Protein AF-A0AAX2IG32-F1 (afdb_monomer_lite)

Structure (mmCIF, N/CA/C/O backbone):
data_AF-A0AAX2IG32-F1
#
_entry.id   AF-A0AAX2IG32-F1
#
loop_
_atom_site.group_PDB
_atom_site.id
_atom_site.type_symbol
_atom_site.label_atom_id
_atom_site.label_alt_id
_atom_site.label_comp_id
_atom_site.label_asym_id
_atom_site.label_entity_id
_atom_site.label_seq_id
_atom_site.pdbx_PDB_ins_code
_atom_site.Cartn_x
_atom_site.Cartn_y
_atom_site.Cartn_z
_atom_site.occupancy
_atom_site.B_iso_or_equiv
_atom_site.auth_seq_id
_atom_site.auth_comp_id
_atom_site.auth_asym_id
_atom_site.auth_atom_id
_atom_site.pdbx_PDB_model_num
ATOM 1 N N . MET A 1 1 ? -11.010 -23.953 13.259 1.00 86.88 1 MET A N 1
ATOM 2 C CA . MET A 1 1 ? -10.730 -22.829 12.342 1.00 86.88 1 MET A CA 1
ATOM 3 C C . MET A 1 1 ? -10.928 -21.452 12.976 1.00 86.88 1 MET A C 1
ATOM 5 O O . MET A 1 1 ? -9.915 -20.856 13.295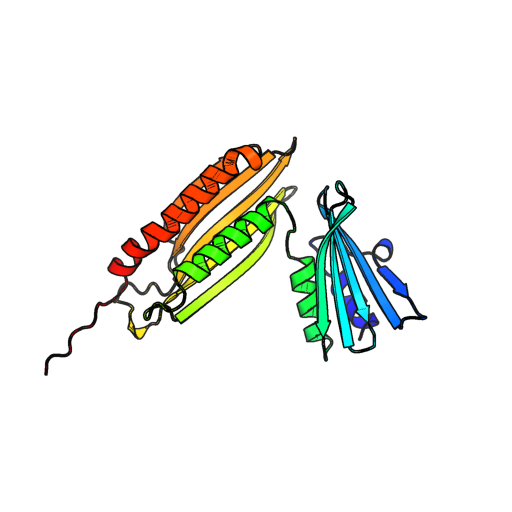 1.00 86.88 1 MET A O 1
ATOM 9 N N . LEU A 1 2 ? -12.146 -20.923 13.202 1.00 91.00 2 LEU A N 1
ATOM 10 C CA . LEU A 1 2 ? -12.293 -19.540 13.722 1.00 91.00 2 LEU A CA 1
ATOM 11 C C . LEU A 1 2 ? -11.661 -19.327 15.112 1.00 91.00 2 LEU A C 1
ATOM 13 O O . LEU A 1 2 ? -11.015 -18.314 15.340 1.00 91.00 2 LEU A O 1
ATOM 17 N N . GLN A 1 3 ? -11.772 -20.304 16.016 1.00 90.44 3 GLN A N 1
ATOM 18 C CA . GLN A 1 3 ? -11.113 -20.248 17.332 1.00 90.44 3 GLN A CA 1
ATOM 19 C C . GLN A 1 3 ? -9.578 -20.245 17.226 1.00 90.44 3 GLN A C 1
ATOM 21 O O . GLN A 1 3 ? -8.905 -19.442 17.867 1.00 90.44 3 GLN A O 1
ATOM 26 N N . GLU A 1 4 ? -9.014 -21.099 16.366 1.00 91.88 4 GLU A N 1
ATOM 27 C CA . GLU A 1 4 ? -7.570 -21.107 16.080 1.00 91.88 4 GLU A CA 1
ATOM 28 C C . GLU A 1 4 ? -7.132 -19.782 15.445 1.00 91.88 4 GLU A C 1
ATOM 30 O O . GLU A 1 4 ? -6.057 -19.273 15.751 1.00 91.88 4 GLU A O 1
ATOM 35 N N . PHE A 1 5 ? -7.974 -19.204 14.581 1.00 93.62 5 PHE A N 1
ATOM 36 C CA . PHE A 1 5 ? -7.716 -17.922 13.929 1.00 93.62 5 PHE A CA 1
ATOM 37 C C . PHE A 1 5 ? -7.614 -16.807 14.964 1.00 93.62 5 PHE A C 1
ATOM 39 O O . PHE A 1 5 ? -6.634 -16.068 14.952 1.00 93.62 5 PHE A O 1
ATOM 46 N N . ILE A 1 6 ? -8.546 -16.757 15.918 1.00 94.00 6 ILE A N 1
ATOM 47 C CA . ILE A 1 6 ? -8.484 -15.813 17.033 1.00 94.00 6 ILE A CA 1
ATOM 48 C C . ILE A 1 6 ? -7.201 -15.979 17.845 1.00 94.00 6 ILE A C 1
ATOM 50 O O . ILE A 1 6 ? -6.519 -14.993 18.124 1.00 94.00 6 ILE A O 1
ATOM 54 N N . GLN A 1 7 ? -6.826 -17.211 18.188 1.00 92.88 7 GLN A N 1
ATOM 55 C CA . GLN A 1 7 ? -5.598 -17.432 18.946 1.00 92.88 7 GLN A CA 1
ATOM 56 C C . GLN A 1 7 ? -4.348 -16.983 18.173 1.00 92.88 7 GLN A C 1
ATOM 58 O O . GLN A 1 7 ? -3.416 -16.447 18.770 1.00 92.88 7 GLN A O 1
ATOM 63 N N . ASN A 1 8 ? -4.344 -17.159 16.851 1.00 92.00 8 ASN A N 1
ATOM 64 C CA . ASN A 1 8 ? -3.254 -16.738 15.983 1.00 92.00 8 ASN A CA 1
ATOM 65 C C . ASN A 1 8 ? -3.153 -15.211 15.860 1.00 92.00 8 ASN A C 1
ATOM 67 O O . ASN A 1 8 ? -2.069 -14.665 16.035 1.00 92.00 8 ASN A O 1
ATOM 71 N N . ILE A 1 9 ? -4.251 -14.493 15.615 1.00 91.31 9 ILE A N 1
ATOM 72 C CA . ILE A 1 9 ? -4.192 -13.029 15.437 1.00 91.31 9 ILE A CA 1
ATOM 73 C C . ILE A 1 9 ? -3.837 -12.284 16.729 1.00 91.31 9 ILE A C 1
ATOM 75 O O . ILE A 1 9 ? -3.260 -11.203 16.667 1.00 91.31 9 ILE A O 1
ATOM 79 N N . LYS A 1 10 ? -4.097 -12.874 17.905 1.00 91.50 10 LYS A N 1
ATOM 80 C CA . LYS A 1 10 ? -3.642 -12.337 19.201 1.00 91.50 10 LYS A CA 1
ATOM 81 C C . LYS A 1 10 ? -2.114 -12.286 19.334 1.00 91.50 10 LYS A C 1
ATOM 83 O O . LYS A 1 10 ? -1.604 -11.612 20.221 1.00 91.50 10 LYS A O 1
ATOM 88 N N . THR A 1 11 ? -1.377 -12.981 18.466 1.00 88.62 11 THR A N 1
ATOM 89 C CA . THR A 1 11 ? 0.094 -12.912 18.415 1.00 88.62 11 THR A CA 1
ATOM 90 C C . THR A 1 11 ? 0.613 -11.699 17.638 1.00 88.62 11 THR A C 1
ATOM 92 O O . THR A 1 11 ? 1.808 -11.408 17.687 1.00 88.62 11 THR A O 1
ATOM 95 N N . TYR A 1 12 ? -0.258 -10.988 16.914 1.00 82.00 12 TYR A N 1
ATOM 96 C CA . TYR A 1 12 ? 0.141 -9.877 16.057 1.00 82.00 12 TYR A CA 1
ATOM 97 C C . TYR A 1 12 ? 0.457 -8.634 16.892 1.00 82.00 12 TYR A C 1
ATOM 99 O O . TYR A 1 12 ? -0.195 -8.355 17.897 1.00 82.00 12 TYR A O 1
ATOM 107 N N . GLN A 1 13 ? 1.465 -7.874 16.459 1.00 76.44 13 GLN A N 1
ATOM 108 C CA . GLN A 1 13 ? 2.070 -6.828 17.291 1.00 76.44 13 GLN A CA 1
ATOM 109 C C . GLN A 1 13 ? 1.835 -5.388 16.805 1.00 76.44 13 GLN A C 1
ATOM 111 O O . GLN A 1 13 ? 2.173 -4.466 17.543 1.00 76.44 13 GLN A O 1
ATOM 116 N N . LYS A 1 14 ? 1.245 -5.156 15.615 1.00 73.12 14 LYS A N 1
ATOM 117 C CA . LYS A 1 14 ? 0.960 -3.783 15.119 1.00 73.12 14 LYS A CA 1
ATOM 118 C C . LYS A 1 14 ? 0.044 -3.039 16.091 1.00 73.12 14 LYS A C 1
ATOM 120 O O . LYS A 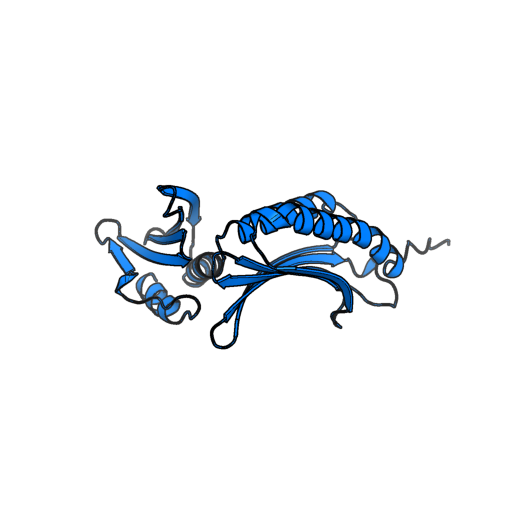1 14 ? 0.354 -1.959 16.575 1.00 73.12 14 LYS A O 1
ATOM 125 N N . ILE A 1 15 ? -1.103 -3.657 16.340 1.00 79.94 15 ILE A N 1
ATOM 126 C CA . ILE A 1 15 ? -2.193 -3.241 17.212 1.00 79.94 15 ILE A CA 1
ATOM 127 C C . ILE A 1 15 ? -2.551 -4.480 18.032 1.00 79.94 15 ILE A C 1
ATOM 129 O O . ILE A 1 15 ? -3.056 -5.447 17.451 1.00 79.94 15 ILE A O 1
ATOM 133 N N . PRO A 1 16 ? -2.250 -4.507 19.339 1.00 84.19 16 PRO A N 1
ATOM 134 C CA . PRO A 1 16 ? -2.551 -5.659 20.174 1.00 84.19 16 PRO A CA 1
ATOM 135 C C . PRO A 1 16 ? -4.038 -6.013 20.093 1.00 84.19 16 PRO A C 1
ATOM 137 O O . PRO A 1 16 ? -4.891 -5.243 20.531 1.00 84.19 16 PRO A O 1
ATOM 140 N N . ILE A 1 17 ? -4.347 -7.178 19.523 1.00 90.19 17 ILE A N 1
ATOM 141 C CA . ILE A 1 17 ? -5.716 -7.685 19.476 1.00 90.19 17 ILE A CA 1
ATOM 142 C C . ILE A 1 17 ? -5.994 -8.398 20.797 1.00 90.19 17 ILE A C 1
ATOM 144 O O . ILE A 1 17 ? -5.397 -9.424 21.113 1.00 90.19 17 ILE A O 1
ATOM 148 N N . THR A 1 18 ? -6.904 -7.827 21.574 1.00 91.06 18 THR A N 1
ATOM 149 C CA . THR A 1 18 ? -7.399 -8.361 22.852 1.00 91.06 18 THR A CA 1
ATOM 150 C C . THR A 1 18 ? -8.855 -8.804 22.717 1.00 91.06 18 THR A C 1
ATOM 152 O O . THR A 1 18 ? -9.489 -8.562 21.692 1.00 91.06 18 THR A O 1
ATOM 155 N N . ASP A 1 19 ? -9.408 -9.432 23.757 1.00 92.38 19 ASP A N 1
ATOM 156 C CA . ASP A 1 19 ? -10.812 -9.865 23.764 1.00 92.38 19 ASP A CA 1
ATOM 157 C C . ASP A 1 19 ? -11.812 -8.712 23.578 1.00 92.38 19 ASP A C 1
ATOM 159 O O . ASP A 1 19 ? -12.890 -8.929 23.042 1.00 92.38 19 ASP A O 1
ATOM 163 N N . GLU A 1 20 ? -11.443 -7.476 23.926 1.00 93.31 20 GLU A N 1
ATOM 164 C CA . GLU A 1 20 ? -12.283 -6.283 23.719 1.00 93.31 20 GLU A CA 1
ATOM 165 C C . GLU A 1 20 ? -12.504 -5.947 22.238 1.00 93.31 20 GLU A C 1
ATOM 167 O O . GLU A 1 20 ? -13.484 -5.297 21.883 1.00 93.31 20 GLU A O 1
ATOM 172 N N . HIS A 1 21 ? -11.603 -6.404 21.369 1.00 94.88 21 HIS A N 1
ATOM 173 C CA . HIS A 1 21 ? -11.691 -6.199 19.927 1.00 94.88 21 HIS A CA 1
ATOM 174 C C . HIS A 1 21 ? -12.525 -7.282 19.239 1.00 94.88 21 HIS A C 1
ATOM 176 O O . HIS A 1 21 ? -12.765 -7.186 18.039 1.00 94.88 21 HIS A O 1
ATOM 182 N N . ILE A 1 22 ? -12.902 -8.347 19.953 1.00 95.88 22 ILE A N 1
ATOM 183 C CA . ILE A 1 22 ? -13.450 -9.563 19.359 1.00 95.88 22 ILE A CA 1
ATOM 184 C C . ILE A 1 22 ? -14.904 -9.728 19.784 1.00 95.88 22 ILE A C 1
ATOM 186 O O . ILE A 1 22 ? -15.212 -9.860 20.967 1.00 95.88 22 ILE A O 1
ATOM 190 N N . GLN A 1 23 ? -15.798 -9.809 18.805 1.00 96.06 23 GLN A N 1
ATOM 191 C CA . GLN A 1 23 ? -17.206 -10.094 19.027 1.00 96.06 23 GLN A CA 1
ATOM 192 C C . GLN A 1 23 ? -17.602 -11.392 18.328 1.00 96.06 23 GLN A C 1
ATOM 194 O O . GLN A 1 23 ? -17.410 -11.565 17.126 1.00 96.06 23 GLN A O 1
ATOM 199 N N . TYR A 1 24 ? -18.187 -12.312 19.092 1.00 94.00 24 TYR A N 1
ATOM 200 C CA . TYR A 1 24 ? -18.762 -13.541 18.557 1.00 94.00 24 TYR A CA 1
ATOM 201 C C . TYR A 1 24 ? -20.254 -13.342 18.302 1.00 94.00 24 TYR A C 1
ATOM 203 O O . TYR A 1 24 ? -20.991 -12.942 19.203 1.00 94.00 24 TYR A O 1
ATOM 211 N N . ASP A 1 25 ? -20.699 -13.669 17.093 1.00 91.88 25 ASP A N 1
ATOM 212 C CA . ASP A 1 25 ? -22.116 -13.750 16.740 1.00 91.88 25 ASP A CA 1
ATOM 213 C C . ASP A 1 25 ? -22.440 -15.229 16.492 1.00 91.88 25 ASP A C 1
ATOM 215 O O . ASP A 1 25 ? -22.128 -15.797 15.441 1.00 91.88 25 ASP A O 1
ATOM 219 N N . ALA A 1 26 ? -22.985 -15.881 17.522 1.00 86.75 26 ALA A N 1
ATOM 220 C CA . ALA A 1 26 ? -23.306 -17.305 17.481 1.00 86.75 26 ALA A CA 1
ATOM 221 C C . ALA A 1 26 ? -24.448 -17.607 16.501 1.00 86.75 26 ALA A C 1
ATOM 223 O O . ALA A 1 26 ? -24.411 -18.643 15.837 1.00 86.75 26 ALA A O 1
ATOM 224 N N . ASP A 1 27 ? -25.409 -16.690 16.370 1.00 87.06 27 ASP A N 1
ATOM 225 C CA . ASP A 1 27 ? -26.574 -16.850 15.498 1.00 87.06 27 ASP A CA 1
ATOM 226 C C . ASP A 1 27 ? -26.164 -16.816 14.022 1.00 87.06 27 ASP A C 1
ATOM 228 O O . ASP A 1 27 ? -26.692 -17.572 13.205 1.00 87.06 27 ASP A O 1
ATOM 232 N N . LYS A 1 28 ? -25.175 -15.982 13.678 1.00 85.88 28 LYS A N 1
ATOM 233 C CA . LYS A 1 28 ? -24.595 -15.921 12.325 1.00 85.88 28 LYS A CA 1
ATOM 234 C C . LYS A 1 28 ? -23.406 -16.854 12.116 1.00 85.88 28 LYS A C 1
ATOM 236 O O . LYS A 1 28 ? -22.930 -16.992 10.990 1.00 85.88 28 LYS A O 1
ATOM 241 N N . GLY A 1 29 ? -22.909 -17.488 13.177 1.00 92.25 29 GLY A N 1
ATOM 242 C CA . GLY A 1 29 ? -21.714 -18.322 13.123 1.00 92.25 29 GLY A CA 1
ATOM 243 C C . GLY A 1 29 ? -20.485 -17.546 12.647 1.00 92.25 29 GLY A C 1
ATOM 244 O O . GLY A 1 29 ? -19.757 -18.034 11.781 1.00 92.25 29 GLY A O 1
ATOM 245 N N . SER A 1 30 ? -20.269 -16.342 13.177 1.00 95.88 30 SER A N 1
ATOM 246 C CA . SER A 1 30 ? -19.175 -15.460 12.767 1.00 95.88 30 SER A CA 1
ATOM 247 C C . SER A 1 30 ? -18.375 -14.912 13.938 1.00 95.88 30 SER A C 1
ATOM 249 O O . SER A 1 30 ? -18.857 -14.820 15.070 1.00 95.88 30 SER A O 1
ATOM 251 N N . VAL A 1 31 ? -17.144 -14.510 13.640 1.00 96.81 31 VAL A N 1
ATOM 252 C CA . VAL A 1 31 ? -16.312 -13.722 14.541 1.00 96.81 31 VAL A CA 1
ATOM 253 C C . VAL A 1 31 ? -15.946 -12.406 13.875 1.00 96.81 31 VAL A C 1
ATOM 255 O O . VAL A 1 31 ? -15.445 -12.387 12.753 1.00 96.81 31 VAL A O 1
ATOM 258 N N . GLU A 1 32 ? -16.228 -11.314 14.568 1.00 97.12 32 GLU A N 1
ATOM 259 C CA . GLU A 1 32 ? -15.854 -9.963 14.182 1.00 97.12 32 GLU A CA 1
ATOM 260 C C . GLU A 1 32 ? -14.637 -9.533 15.002 1.00 97.12 32 GLU A C 1
ATOM 262 O O . GLU A 1 32 ? -14.589 -9.727 16.215 1.00 97.12 32 GLU A O 1
ATOM 267 N N . VAL A 1 33 ? -13.651 -8.950 14.330 1.00 96.75 33 VAL A N 1
ATOM 268 C CA . VAL A 1 33 ? -12.470 -8.341 14.931 1.00 96.75 33 VAL A CA 1
ATOM 269 C C . VAL A 1 33 ? -12.461 -6.875 14.528 1.00 96.75 33 VAL A C 1
ATOM 271 O O . VAL A 1 33 ? -12.251 -6.550 13.358 1.00 96.75 33 VAL A O 1
ATOM 274 N N . THR A 1 34 ? -12.686 -5.998 15.497 1.00 95.62 34 THR A N 1
ATOM 275 C CA . THR A 1 34 ? -12.794 -4.557 15.293 1.00 95.62 34 THR A CA 1
ATOM 276 C C . THR A 1 34 ? -11.696 -3.835 16.057 1.00 95.62 34 THR A C 1
ATOM 278 O O . THR A 1 34 ? -11.567 -3.999 17.264 1.00 95.62 34 THR A O 1
ATOM 281 N N . PHE A 1 35 ? -10.896 -3.025 15.363 1.00 91.38 35 PHE A N 1
ATOM 282 C CA . PHE A 1 35 ? -9.778 -2.292 15.954 1.00 91.38 35 PHE A CA 1
ATOM 283 C C . PHE A 1 35 ? -9.542 -0.955 15.254 1.00 91.38 35 PHE A C 1
ATOM 285 O O . PHE A 1 35 ? -9.703 -0.815 14.043 1.00 91.38 35 PHE A O 1
ATOM 292 N N . GLN A 1 36 ? -9.140 0.052 16.024 1.00 86.00 36 GLN A N 1
ATOM 293 C CA . GLN A 1 36 ? -8.804 1.368 15.493 1.00 86.00 36 GLN A CA 1
ATOM 294 C C . GLN A 1 36 ? -7.350 1.378 15.006 1.00 86.00 36 GLN A C 1
ATOM 296 O O . GLN A 1 36 ? -6.441 1.064 15.771 1.00 86.00 36 GLN A O 1
ATOM 301 N N . THR A 1 37 ? -7.112 1.738 13.740 1.00 74.12 37 THR A N 1
ATOM 302 C CA . THR A 1 37 ? -5.750 1.738 13.170 1.00 74.12 37 THR A CA 1
ATOM 303 C C . THR A 1 37 ? -5.021 3.055 13.310 1.00 74.12 37 THR A C 1
ATOM 305 O O . THR A 1 37 ? -3.798 3.082 13.386 1.00 74.12 37 THR A O 1
ATOM 308 N N . ASN A 1 38 ? -5.760 4.155 13.317 1.00 71.25 38 ASN A N 1
ATOM 309 C CA . ASN A 1 38 ? -5.237 5.500 13.503 1.00 71.25 38 ASN A CA 1
ATOM 310 C C . ASN A 1 38 ? -6.353 6.391 14.064 1.00 71.25 38 ASN A C 1
ATOM 312 O O . ASN A 1 38 ? -7.469 5.934 14.307 1.00 71.25 38 ASN A O 1
ATOM 316 N N . LYS A 1 39 ? -6.085 7.683 14.277 1.00 71.50 39 LYS A N 1
ATOM 317 C CA . LYS A 1 39 ? -7.074 8.608 14.864 1.00 71.50 39 LYS A CA 1
ATOM 318 C C . LYS A 1 39 ? -8.364 8.743 14.043 1.00 71.50 39 LYS A C 1
ATOM 320 O O . LYS A 1 39 ? -9.358 9.201 14.594 1.00 71.50 39 LYS A O 1
ATOM 325 N N . THR A 1 40 ? -8.352 8.368 12.766 1.00 74.75 40 THR A N 1
ATOM 326 C CA . THR A 1 40 ? -9.450 8.627 11.834 1.00 74.75 40 THR A CA 1
ATOM 327 C C . THR A 1 40 ? -10.121 7.372 11.287 1.00 74.75 40 THR A C 1
ATOM 329 O O . THR A 1 40 ? -11.216 7.510 10.755 1.00 74.75 40 THR A O 1
ATOM 332 N N . HIS A 1 41 ? -9.545 6.172 11.442 1.00 86.38 41 HIS A N 1
ATOM 333 C CA . HIS A 1 41 ? -10.089 4.942 10.857 1.00 86.38 41 HIS A CA 1
ATOM 334 C C . HIS A 1 41 ? -10.229 3.791 11.851 1.00 86.38 41 HIS A C 1
ATOM 336 O O . HIS A 1 41 ? -9.323 3.493 12.634 1.00 86.38 41 HIS A O 1
ATOM 342 N N . LEU A 1 42 ? -11.366 3.109 11.745 1.00 91.56 42 LEU A N 1
ATOM 343 C CA . LEU A 1 42 ? -11.686 1.857 12.413 1.00 91.56 42 LEU A CA 1
ATOM 344 C C . LEU A 1 42 ? -11.767 0.746 11.370 1.00 91.56 42 LEU A C 1
ATOM 346 O O . LEU A 1 42 ? -12.418 0.891 10.338 1.00 91.56 42 LEU A O 1
ATOM 350 N N . LYS A 1 43 ? -11.100 -0.366 11.646 1.00 93.06 43 LYS A N 1
ATOM 351 C CA . LYS A 1 43 ? -11.120 -1.568 10.828 1.00 93.06 43 LYS A CA 1
ATOM 352 C C . LYS A 1 43 ? -12.014 -2.609 11.455 1.00 93.06 43 LYS A C 1
ATOM 354 O O . LYS A 1 43 ? -11.917 -2.842 12.655 1.00 93.06 43 LYS A O 1
ATOM 359 N N . ARG A 1 44 ? -12.821 -3.260 10.627 1.00 96.00 44 ARG A N 1
ATOM 360 C CA . ARG A 1 44 ? -13.627 -4.414 11.005 1.00 96.00 44 ARG A CA 1
ATOM 361 C C . ARG A 1 44 ? -13.319 -5.568 10.070 1.00 96.00 44 ARG A C 1
ATOM 363 O O . ARG A 1 44 ? -13.360 -5.407 8.855 1.00 96.00 44 ARG A O 1
ATOM 370 N N . PHE A 1 45 ? -13.043 -6.729 10.639 1.00 97.00 45 PHE A N 1
ATOM 371 C CA . PHE A 1 45 ? -12.882 -7.975 9.907 1.00 97.00 45 PHE A CA 1
ATOM 372 C C . PHE A 1 45 ? -13.861 -9.005 10.451 1.00 97.00 45 PHE A C 1
ATOM 374 O O . PHE A 1 45 ? -13.746 -9.403 11.605 1.00 97.00 45 PHE A O 1
ATOM 381 N N . THR A 1 46 ? -14.793 -9.464 9.628 1.00 97.56 46 THR A N 1
ATOM 382 C CA . THR A 1 46 ? -15.769 -10.488 10.006 1.00 97.56 46 THR A CA 1
ATOM 383 C C . THR A 1 46 ? -15.479 -11.765 9.242 1.00 97.56 46 THR A C 1
ATOM 385 O O . THR A 1 46 ? -15.527 -11.765 8.017 1.00 97.56 46 THR A O 1
ATOM 388 N N . ALA A 1 47 ? -15.193 -12.856 9.946 1.00 97.44 47 ALA A N 1
ATOM 389 C CA . ALA A 1 47 ? -15.038 -14.183 9.361 1.00 97.44 47 ALA A CA 1
ATOM 390 C C . ALA A 1 47 ? -16.243 -15.058 9.708 1.00 97.44 47 ALA A C 1
ATOM 392 O O . ALA A 1 47 ? -16.626 -15.162 10.874 1.00 97.44 47 ALA A O 1
ATOM 393 N N . TYR A 1 48 ? -16.809 -15.716 8.703 1.00 96.25 48 TYR A N 1
ATOM 394 C CA . TYR A 1 48 ? -17.973 -16.583 8.830 1.00 96.25 48 TYR A CA 1
ATOM 395 C C . TYR A 1 48 ? -17.557 -18.055 8.767 1.00 96.25 48 TYR A C 1
ATOM 397 O O . TYR A 1 48 ? -16.667 -18.442 8.007 1.00 96.25 48 TYR A O 1
ATOM 405 N N . ASN A 1 49 ? -18.253 -18.910 9.517 1.00 92.75 49 ASN A N 1
ATOM 406 C CA . ASN A 1 49 ? -18.068 -20.364 9.455 1.00 92.75 49 ASN A CA 1
ATOM 407 C C . ASN A 1 49 ? -18.370 -20.951 8.065 1.00 92.75 49 ASN A C 1
ATOM 409 O O . ASN A 1 49 ? -17.936 -22.063 7.773 1.00 92.75 49 ASN A O 1
ATOM 413 N N . SER A 1 50 ? -19.092 -20.218 7.212 1.00 91.75 50 SER A N 1
ATOM 414 C CA . SER A 1 50 ? -19.371 -20.594 5.823 1.00 91.75 50 SER A CA 1
ATOM 415 C C . SER A 1 50 ? -18.138 -20.601 4.917 1.00 91.75 50 SER A C 1
ATOM 417 O O . SER A 1 50 ? -18.231 -21.130 3.815 1.00 91.75 50 SER A O 1
ATOM 419 N N . GLY A 1 51 ? -17.003 -20.048 5.362 1.00 94.00 51 GLY A N 1
ATOM 420 C CA . GLY A 1 51 ? -15.791 -19.940 4.546 1.00 94.00 51 GLY A CA 1
ATOM 421 C C . GLY A 1 51 ? -15.642 -18.600 3.832 1.00 94.00 51 GLY A C 1
ATOM 422 O O . GLY A 1 51 ? -14.844 -18.492 2.916 1.00 94.00 51 GLY A O 1
ATOM 423 N N . SER A 1 52 ? -16.362 -17.563 4.254 1.00 95.88 52 SER A N 1
ATOM 424 C CA . SER A 1 52 ? -16.215 -16.213 3.710 1.00 95.88 52 SER A CA 1
ATOM 425 C C . SER A 1 52 ? -15.778 -15.237 4.792 1.00 95.88 52 SER A C 1
ATOM 427 O O . SER A 1 52 ? -16.022 -15.445 5.984 1.00 95.88 52 SER A O 1
ATOM 429 N N . CYS A 1 53 ? -15.108 -14.161 4.397 1.00 96.62 53 CYS A N 1
ATOM 430 C CA . CYS A 1 53 ? -14.826 -13.036 5.272 1.00 96.62 53 CYS A CA 1
ATOM 431 C C . CYS A 1 53 ? -15.148 -11.712 4.588 1.00 96.62 53 CYS A C 1
ATOM 433 O O . CYS A 1 53 ? -14.916 -11.545 3.390 1.00 96.62 53 CYS A O 1
ATOM 435 N N . THR A 1 54 ? -15.625 -10.761 5.380 1.00 96.88 54 THR A N 1
ATOM 436 C CA . THR A 1 54 ? -15.838 -9.373 4.980 1.00 96.88 54 THR A CA 1
ATOM 437 C C . THR A 1 54 ? -14.865 -8.498 5.749 1.00 96.88 54 THR A C 1
ATOM 439 O O . THR A 1 54 ? -14.713 -8.664 6.960 1.00 96.88 54 THR A O 1
ATOM 442 N N . TYR A 1 55 ? -14.219 -7.558 5.071 1.00 94.19 55 TYR A N 1
ATOM 443 C CA . TYR A 1 55 ? -13.393 -6.550 5.721 1.00 94.19 55 TYR A CA 1
ATOM 444 C C . TYR A 1 55 ? -13.814 -5.1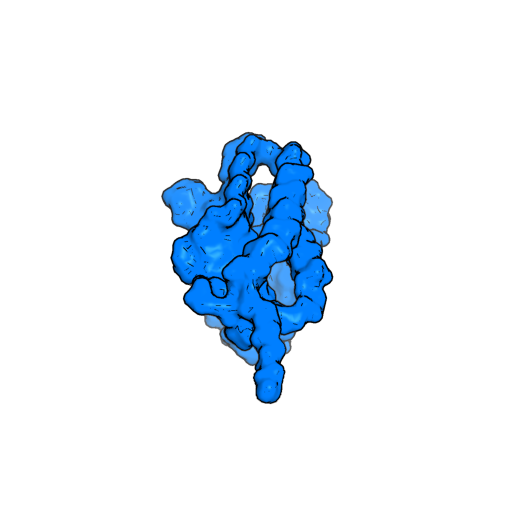51 5.313 1.00 94.19 55 TYR A C 1
ATOM 446 O O . TYR A 1 55 ? -14.123 -4.878 4.153 1.00 94.19 55 TYR A O 1
ATOM 454 N N . GLU A 1 56 ? -13.839 -4.275 6.307 1.00 94.50 56 GLU A N 1
ATOM 455 C CA . GLU A 1 56 ? -14.378 -2.934 6.195 1.00 94.50 56 GLU A CA 1
ATOM 456 C C . GLU A 1 56 ? -13.447 -1.930 6.870 1.00 94.50 56 GLU A C 1
ATOM 458 O O . GLU A 1 56 ? -12.870 -2.197 7.930 1.00 94.50 56 GLU A O 1
ATOM 463 N N . VAL A 1 57 ? -13.332 -0.751 6.267 1.00 90.94 57 VAL A N 1
ATOM 464 C CA . VAL A 1 57 ? -12.619 0.390 6.842 1.00 90.94 57 VAL A CA 1
ATOM 465 C C . VAL A 1 57 ? -13.590 1.556 6.950 1.00 90.94 57 VAL A C 1
ATOM 467 O O . VAL A 1 57 ? -14.132 2.022 5.947 1.00 90.94 57 VAL A O 1
ATOM 470 N N . PHE A 1 58 ? -13.811 2.021 8.175 1.00 91.31 58 PHE A N 1
ATOM 471 C CA . PHE A 1 58 ? -14.714 3.114 8.503 1.00 91.31 58 PHE A CA 1
ATOM 472 C C . PHE A 1 58 ? -13.923 4.356 8.873 1.00 91.31 58 PHE A C 1
ATOM 474 O O . PHE A 1 58 ? -13.100 4.323 9.789 1.00 91.31 58 PHE A O 1
ATOM 481 N N . ASN A 1 59 ? -14.230 5.470 8.226 1.00 86.38 59 ASN A N 1
ATOM 482 C CA . ASN A 1 59 ? -13.731 6.770 8.619 1.00 86.38 59 ASN A CA 1
ATOM 483 C C . ASN A 1 59 ? -14.582 7.325 9.772 1.00 86.38 59 ASN A C 1
ATOM 485 O O . ASN A 1 59 ? -15.761 7.638 9.602 1.00 86.38 59 ASN A O 1
ATOM 489 N N . ILE A 1 60 ? -13.979 7.450 10.953 1.00 86.62 60 ILE A N 1
ATOM 490 C CA . ILE A 1 60 ? -14.638 7.844 12.206 1.00 86.62 60 ILE A CA 1
ATOM 491 C C . ILE A 1 60 ? -15.154 9.288 12.125 1.00 86.62 60 ILE A C 1
ATOM 493 O O . ILE A 1 60 ? -16.243 9.584 12.613 1.00 86.62 60 ILE A O 1
ATOM 497 N N . GLU A 1 61 ? -14.394 10.189 11.494 1.00 83.88 61 GLU A N 1
ATOM 498 C CA . GLU A 1 61 ? -14.753 11.611 11.404 1.00 83.88 61 GLU A CA 1
ATOM 499 C C . GLU A 1 61 ? -15.935 11.844 10.453 1.00 83.88 61 GLU A C 1
ATOM 501 O O . GLU A 1 61 ? -16.824 12.642 10.747 1.00 83.88 61 GLU A O 1
ATOM 506 N N . THR A 1 62 ? -15.957 11.153 9.310 1.00 86.94 62 THR A N 1
ATOM 507 C CA . THR A 1 62 ? -16.992 11.336 8.276 1.00 86.94 62 THR A CA 1
ATOM 508 C C . THR A 1 62 ? -18.155 10.354 8.384 1.00 86.94 62 THR A C 1
ATOM 510 O O . THR A 1 62 ? -19.168 10.555 7.714 1.00 86.94 62 THR A O 1
ATOM 513 N N . GLN A 1 63 ? -18.021 9.314 9.214 1.00 88.31 63 GLN A N 1
ATOM 514 C CA . GLN A 1 63 ? -18.969 8.204 9.357 1.00 88.31 63 GLN A CA 1
ATOM 515 C C . GLN A 1 63 ? -19.263 7.477 8.035 1.00 88.31 63 GLN A C 1
ATOM 517 O O . GLN A 1 63 ? -20.382 7.021 7.798 1.00 88.31 63 GLN A O 1
ATOM 522 N N . LYS A 1 64 ? -18.265 7.383 7.149 1.00 88.75 64 LYS A N 1
ATOM 523 C CA . LYS A 1 64 ? -18.373 6.685 5.863 1.00 88.75 64 LYS A CA 1
ATOM 524 C C . LYS A 1 64 ? -17.507 5.436 5.837 1.00 88.75 64 LYS A C 1
ATOM 526 O O . LYS A 1 64 ? -16.456 5.386 6.471 1.00 88.75 64 LYS A O 1
ATOM 531 N N . THR A 1 65 ? -17.960 4.447 5.079 1.00 90.06 65 THR A N 1
ATOM 532 C CA . THR A 1 65 ? -17.172 3.264 4.739 1.00 90.06 65 THR A CA 1
ATOM 533 C C . THR A 1 65 ? -16.311 3.582 3.524 1.00 90.06 65 THR A C 1
ATOM 535 O O . THR A 1 65 ? -16.847 3.843 2.448 1.00 90.06 65 THR A O 1
ATOM 538 N N . ASP A 1 66 ? -14.994 3.568 3.707 1.00 82.69 66 ASP A N 1
ATOM 539 C CA . ASP A 1 66 ? -14.027 3.821 2.635 1.00 82.69 66 ASP A CA 1
ATOM 540 C C . ASP A 1 66 ? -13.741 2.543 1.834 1.00 82.69 66 ASP A C 1
ATOM 542 O O . ASP A 1 66 ? -13.540 2.598 0.624 1.00 82.69 66 ASP A O 1
ATOM 546 N N . VAL A 1 67 ? -13.763 1.385 2.503 1.00 86.69 67 VAL A N 1
ATOM 547 C CA . VAL A 1 67 ? -13.548 0.062 1.898 1.00 86.69 67 VAL A CA 1
ATOM 548 C C . VAL A 1 67 ? -14.553 -0.927 2.469 1.00 86.69 67 VAL A C 1
ATOM 550 O O . VAL A 1 67 ? -14.771 -0.947 3.679 1.00 86.69 67 VAL A O 1
ATOM 553 N N . SER A 1 68 ? -15.140 -1.752 1.602 1.00 93.38 68 SER A N 1
ATOM 554 C CA . SER A 1 68 ? -15.953 -2.911 1.972 1.00 93.38 68 SER A CA 1
ATOM 555 C C . SER A 1 68 ? -15.811 -3.973 0.891 1.00 93.38 68 SER A C 1
ATOM 557 O O . SER A 1 68 ? -16.222 -3.767 -0.252 1.00 93.38 68 SER A O 1
ATOM 559 N N . GLU A 1 69 ? -15.200 -5.098 1.240 1.00 93.19 69 GLU A N 1
ATOM 560 C CA . GLU A 1 69 ? -14.974 -6.204 0.315 1.00 93.19 69 GLU A CA 1
ATOM 561 C C . GLU A 1 69 ? -15.268 -7.534 1.006 1.00 93.19 69 GLU A C 1
ATOM 563 O O . GLU A 1 69 ? -15.131 -7.678 2.222 1.00 93.19 69 GLU A O 1
ATOM 568 N N . THR A 1 70 ? -15.695 -8.518 0.215 1.00 95.94 70 THR A N 1
ATOM 569 C CA . THR A 1 70 ? -15.961 -9.882 0.677 1.00 95.94 70 THR A CA 1
ATOM 570 C C . THR A 1 70 ? -15.134 -10.857 -0.142 1.00 95.94 70 THR A C 1
ATOM 572 O O . THR A 1 70 ? -15.121 -10.790 -1.369 1.00 95.94 70 THR A O 1
ATOM 575 N N . THR A 1 71 ? -14.436 -11.752 0.548 1.00 94.62 71 THR A N 1
ATOM 576 C CA . THR A 1 71 ? -13.539 -12.749 -0.039 1.00 94.62 71 THR A CA 1
ATOM 577 C C . THR A 1 71 ? -13.819 -14.121 0.568 1.00 94.62 71 THR A C 1
ATOM 579 O O . THR A 1 71 ? -14.052 -14.241 1.769 1.00 94.62 71 THR A O 1
ATOM 582 N N . GLU A 1 72 ? -13.765 -15.162 -0.257 1.00 96.69 72 GLU A N 1
ATOM 583 C CA . GLU A 1 72 ? -13.878 -16.559 0.172 1.00 96.69 72 GLU A CA 1
ATOM 584 C C . GLU A 1 72 ? -12.514 -17.128 0.602 1.00 96.69 72 GLU A C 1
ATOM 586 O O . GLU A 1 72 ? -11.466 -16.798 0.041 1.00 96.69 72 GLU A O 1
ATOM 591 N N . PHE 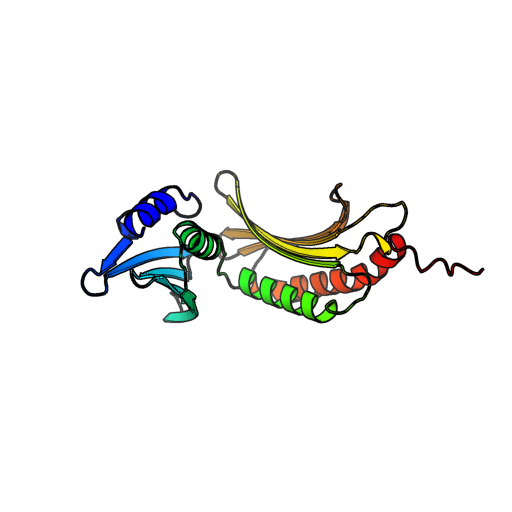A 1 73 ? -12.521 -18.039 1.569 1.00 94.81 73 PHE A N 1
ATOM 592 C CA . PHE A 1 73 ? -11.370 -18.792 2.047 1.00 94.81 73 PHE A CA 1
ATOM 593 C C . PHE A 1 73 ? -11.755 -20.254 2.301 1.00 94.81 73 PHE A C 1
ATOM 595 O O . PHE A 1 73 ? -12.833 -20.574 2.786 1.00 94.81 73 PHE A O 1
ATOM 602 N N . GLN A 1 74 ? -10.839 -21.176 2.014 1.00 92.44 74 GLN A N 1
ATOM 603 C CA . GLN A 1 74 ? -11.084 -22.615 2.212 1.00 92.44 74 GLN A CA 1
ATOM 604 C C . GLN A 1 74 ? -10.260 -23.208 3.356 1.00 92.44 74 GLN A C 1
ATOM 606 O O . GLN A 1 74 ? -10.543 -24.299 3.843 1.00 92.44 74 GLN A O 1
ATOM 611 N N . THR A 1 75 ? -9.217 -22.498 3.789 1.00 93.50 75 THR A N 1
ATOM 612 C CA . THR A 1 75 ? -8.261 -22.986 4.782 1.00 93.50 75 THR A CA 1
ATOM 613 C C . THR A 1 75 ? -7.966 -21.931 5.840 1.00 93.50 75 THR A C 1
ATOM 615 O O . THR A 1 75 ? -8.092 -20.724 5.609 1.00 93.50 75 THR A O 1
ATOM 618 N N . PHE A 1 76 ? -7.481 -22.397 6.988 1.00 90.88 76 PHE A N 1
ATOM 619 C CA . PHE A 1 76 ? -6.947 -21.544 8.045 1.00 90.88 76 PHE A CA 1
ATOM 620 C C . PHE A 1 76 ? -5.828 -20.612 7.541 1.00 90.88 76 PHE A C 1
ATOM 622 O O . PHE A 1 76 ? -5.808 -19.427 7.877 1.00 90.88 76 PHE A O 1
ATOM 629 N N . ASN A 1 77 ? -4.934 -21.123 6.685 1.00 88.38 77 ASN A N 1
ATOM 630 C CA . ASN A 1 77 ? -3.820 -20.350 6.131 1.00 88.38 77 ASN A CA 1
ATOM 631 C C . ASN A 1 77 ? -4.315 -19.225 5.215 1.00 88.38 77 ASN A C 1
ATOM 633 O O . ASN A 1 77 ? -3.839 -18.098 5.326 1.00 88.38 77 ASN A O 1
ATOM 637 N N . SER A 1 78 ? -5.305 -19.499 4.354 1.00 91.00 78 SER A N 1
ATOM 638 C CA . SER A 1 78 ? -5.907 -18.460 3.507 1.00 91.00 78 SER A CA 1
ATOM 639 C C . SER A 1 78 ? -6.607 -17.384 4.338 1.00 91.00 78 SER A C 1
ATOM 641 O O . SER A 1 78 ? -6.380 -16.204 4.092 1.00 91.00 78 SER A O 1
ATOM 643 N N . LEU A 1 79 ? -7.373 -17.765 5.367 1.00 95.25 79 LEU A N 1
ATOM 644 C CA . LEU A 1 79 ? -8.022 -16.810 6.272 1.00 95.25 79 LEU A CA 1
ATOM 645 C C . LEU A 1 79 ? -6.992 -15.916 6.975 1.00 95.25 79 LEU A C 1
ATOM 647 O O . LEU A 1 79 ? -7.108 -14.692 6.968 1.00 95.25 79 LEU A O 1
ATOM 651 N N . THR A 1 80 ? -5.945 -16.529 7.528 1.00 90.50 80 THR A N 1
ATOM 652 C CA . THR A 1 80 ? -4.860 -15.816 8.209 1.00 90.50 80 THR A CA 1
ATOM 653 C C . THR A 1 80 ? -4.131 -14.866 7.263 1.00 90.50 80 THR A C 1
ATOM 655 O O . THR A 1 80 ? -3.858 -13.733 7.637 1.00 90.50 80 THR A O 1
ATOM 658 N N . SER A 1 81 ? -3.860 -15.286 6.026 1.00 81.88 81 SER A N 1
ATOM 659 C CA . SER A 1 81 ? -3.218 -14.446 5.009 1.00 81.88 81 SER A CA 1
ATOM 660 C C . SER A 1 81 ? -4.081 -13.245 4.600 1.00 81.88 81 SER A C 1
ATOM 662 O O . SER A 1 81 ? -3.562 -12.141 4.422 1.00 81.88 81 SER A O 1
ATOM 664 N N . ILE A 1 82 ? -5.402 -13.424 4.476 1.00 89.62 82 ILE A N 1
ATOM 665 C CA . ILE A 1 82 ? -6.329 -12.318 4.193 1.00 89.62 82 ILE A CA 1
ATOM 666 C C . ILE A 1 82 ? -6.336 -11.334 5.368 1.00 89.62 82 ILE A C 1
ATOM 668 O O . ILE A 1 82 ? -6.125 -10.139 5.159 1.00 89.62 82 ILE A O 1
ATOM 672 N N . PHE A 1 83 ? -6.497 -11.826 6.601 1.00 92.12 83 PHE A N 1
ATOM 673 C CA . PHE A 1 83 ? -6.465 -10.967 7.784 1.00 92.12 83 PHE A CA 1
ATOM 674 C C . PHE A 1 83 ? -5.123 -10.256 7.943 1.00 92.12 83 PHE A C 1
ATOM 676 O O . PHE A 1 83 ? -5.108 -9.079 8.269 1.00 92.12 83 PHE A O 1
ATOM 683 N N . HIS A 1 84 ? -4.001 -10.932 7.683 1.00 85.88 84 HIS A N 1
ATOM 684 C CA . HIS A 1 84 ? -2.670 -10.336 7.739 1.00 85.88 84 HIS A CA 1
ATOM 685 C C . HIS A 1 84 ? -2.571 -9.123 6.816 1.00 85.88 84 HIS A C 1
ATOM 687 O O . HIS A 1 84 ? -2.289 -8.024 7.284 1.00 85.88 84 HIS A O 1
ATOM 693 N N . ARG A 1 85 ? -2.909 -9.279 5.532 1.00 83.00 85 ARG A N 1
ATOM 694 C CA . ARG A 1 85 ? -2.919 -8.156 4.582 1.00 83.00 85 ARG A CA 1
ATOM 695 C C . ARG A 1 85 ? -3.820 -7.019 5.061 1.00 83.00 85 ARG A C 1
ATOM 697 O O . ARG A 1 85 ? -3.394 -5.867 5.099 1.00 83.00 85 ARG A O 1
ATOM 704 N N . PHE A 1 86 ? -5.029 -7.351 5.509 1.00 87.38 86 PHE A N 1
ATOM 705 C CA . PHE A 1 86 ? -5.964 -6.358 6.026 1.00 87.38 86 PHE A CA 1
ATOM 706 C C . PHE A 1 86 ? -5.438 -5.633 7.271 1.00 87.38 86 PHE A C 1
ATOM 708 O O . PHE A 1 86 ? -5.536 -4.414 7.355 1.00 87.38 86 PHE A O 1
ATOM 715 N N . TYR A 1 87 ? -4.872 -6.346 8.238 1.00 85.25 87 TYR A N 1
ATOM 716 C CA . TYR A 1 87 ? -4.377 -5.806 9.502 1.00 85.25 87 TYR A CA 1
ATOM 717 C C . TYR A 1 87 ? -3.147 -4.915 9.301 1.00 85.25 87 TYR A C 1
ATOM 719 O O . TYR A 1 87 ? -3.068 -3.821 9.871 1.00 85.25 87 TYR A O 1
ATOM 727 N N . TYR A 1 88 ? -2.220 -5.351 8.446 1.00 77.94 88 TYR A N 1
ATOM 728 C CA . TYR A 1 88 ? -0.957 -4.662 8.200 1.00 77.94 88 TYR A CA 1
ATOM 729 C C . TYR A 1 88 ? -1.079 -3.461 7.260 1.00 77.94 88 TYR A C 1
ATOM 731 O O . TYR A 1 88 ? -0.302 -2.527 7.439 1.00 77.94 88 TYR A O 1
ATOM 739 N N . ALA A 1 89 ? -2.086 -3.393 6.387 1.00 76.31 89 ALA A N 1
ATOM 740 C CA . ALA A 1 89 ? -2.318 -2.212 5.552 1.00 76.31 89 ALA A CA 1
ATOM 741 C C . ALA A 1 89 ? -2.529 -0.940 6.404 1.00 76.31 89 ALA A C 1
ATOM 743 O O . ALA A 1 89 ? -3.251 -0.969 7.406 1.00 76.31 89 ALA A O 1
ATOM 744 N N . ASP A 1 90 ? -1.916 0.190 6.059 1.00 72.38 90 ASP A N 1
ATOM 745 C CA . ASP A 1 90 ? -2.302 1.488 6.629 1.00 72.38 90 ASP A CA 1
ATOM 746 C C . ASP A 1 90 ? -3.410 2.107 5.772 1.00 72.38 90 ASP A C 1
ATOM 748 O O . ASP A 1 90 ? -3.283 2.190 4.558 1.00 72.38 90 ASP A O 1
ATOM 752 N N . PHE A 1 91 ? -4.509 2.542 6.385 1.00 68.50 91 PHE A N 1
ATOM 753 C CA . PHE A 1 91 ? -5.567 3.273 5.681 1.00 68.50 91 PHE A CA 1
ATOM 754 C C . PHE A 1 91 ? -5.540 4.696 6.198 1.00 68.50 91 PHE A C 1
ATOM 756 O O . PHE A 1 91 ? -6.207 5.068 7.164 1.00 68.50 91 PHE A O 1
ATOM 763 N N . SER A 1 92 ? -4.655 5.465 5.589 1.00 75.19 92 SER A N 1
ATOM 764 C CA . SER A 1 92 ? -4.490 6.886 5.813 1.00 75.19 92 SER A CA 1
ATOM 765 C C . SER A 1 92 ? -4.614 7.604 4.476 1.00 75.19 92 SER A C 1
ATOM 767 O O . SER A 1 92 ? -4.396 7.017 3.418 1.00 75.19 92 SER A O 1
ATOM 769 N N . GLU A 1 93 ? -4.944 8.897 4.515 1.00 80.88 93 GLU A N 1
ATOM 770 C CA . GLU A 1 93 ? -5.058 9.704 3.293 1.00 80.88 93 GLU A CA 1
ATOM 771 C C . GLU A 1 93 ? -3.765 9.641 2.457 1.00 80.88 93 GLU A C 1
ATOM 773 O O . GLU A 1 93 ? -3.826 9.688 1.229 1.00 80.88 93 GLU A O 1
ATOM 778 N N . ILE A 1 94 ? -2.607 9.523 3.121 1.00 87.25 94 ILE A N 1
ATOM 779 C CA . ILE A 1 94 ? -1.304 9.363 2.471 1.00 87.25 94 ILE A CA 1
ATOM 780 C C . ILE A 1 94 ? -1.117 7.976 1.870 1.00 87.25 94 ILE A C 1
ATOM 782 O O . ILE A 1 94 ? -0.715 7.894 0.715 1.00 87.25 94 ILE A O 1
ATOM 786 N N . SER A 1 95 ? -1.481 6.916 2.590 1.00 86.69 95 SER A N 1
ATOM 787 C CA . SER A 1 95 ? -1.410 5.548 2.077 1.00 86.69 95 SER A CA 1
ATOM 788 C C . SER A 1 95 ? -2.212 5.382 0.781 1.00 86.69 95 SER A C 1
ATOM 790 O O . SER A 1 95 ? -1.646 5.032 -0.252 1.00 86.69 95 SER A O 1
ATOM 792 N N . THR A 1 96 ? -3.495 5.761 0.790 1.00 85.38 96 THR A N 1
ATOM 793 C CA . THR A 1 96 ? -4.370 5.658 -0.393 1.00 85.38 96 THR A CA 1
ATOM 794 C C . THR A 1 96 ? -3.879 6.521 -1.557 1.00 85.38 96 THR A C 1
ATOM 796 O O . THR A 1 96 ? -4.023 6.170 -2.730 1.00 85.38 96 THR A O 1
ATOM 799 N N . PHE A 1 97 ? -3.290 7.675 -1.249 1.00 91.94 97 PHE A N 1
ATOM 800 C CA . PHE A 1 97 ? -2.699 8.540 -2.259 1.00 91.94 97 PHE A CA 1
ATOM 801 C C . PHE A 1 97 ? -1.457 7.913 -2.903 1.00 91.94 97 PHE A C 1
ATOM 803 O O . PHE A 1 97 ? -1.332 7.970 -4.124 1.00 91.94 97 PHE A O 1
ATOM 810 N N . ILE A 1 98 ? -0.578 7.283 -2.119 1.00 93.94 98 ILE A N 1
ATOM 811 C CA . ILE A 1 98 ? 0.585 6.555 -2.646 1.00 93.94 98 ILE A CA 1
ATOM 812 C C . ILE A 1 98 ? 0.126 5.377 -3.514 1.00 93.94 98 ILE A C 1
ATOM 814 O O . ILE A 1 98 ? 0.630 5.221 -4.623 1.00 93.94 98 ILE A O 1
ATOM 818 N N . ASP A 1 99 ? -0.883 4.618 -3.075 1.00 91.38 99 ASP A N 1
ATOM 819 C CA . ASP A 1 99 ? -1.451 3.511 -3.860 1.00 91.38 99 ASP A CA 1
ATOM 820 C C . ASP A 1 99 ? -1.974 3.988 -5.222 1.00 91.38 99 ASP A C 1
ATOM 822 O O . ASP A 1 99 ? -1.795 3.316 -6.238 1.00 91.38 99 ASP A O 1
ATOM 826 N N . THR A 1 100 ? -2.568 5.186 -5.269 1.00 93.75 100 THR A N 1
ATOM 827 C CA . THR A 1 100 ? -3.016 5.801 -6.528 1.00 93.75 100 THR A CA 1
ATOM 828 C C . THR A 1 100 ? -1.834 6.086 -7.452 1.00 93.75 100 THR A C 1
ATOM 830 O O . THR A 1 100 ? -1.880 5.727 -8.628 1.00 93.75 100 THR A O 1
ATOM 833 N N . LEU A 1 101 ? -0.754 6.675 -6.928 1.00 96.38 101 LEU A N 1
ATOM 834 C CA . LEU A 1 101 ? 0.454 6.936 -7.714 1.00 96.38 101 LEU A CA 1
ATOM 835 C C . LEU A 1 101 ? 1.058 5.631 -8.247 1.00 96.38 101 LEU A C 1
ATOM 837 O O . LEU A 1 101 ? 1.351 5.529 -9.435 1.00 96.38 101 LEU A O 1
ATOM 841 N N . PHE A 1 102 ? 1.173 4.600 -7.411 1.00 95.81 102 PHE A N 1
ATOM 842 C CA . PHE A 1 102 ? 1.722 3.305 -7.818 1.00 95.81 102 PHE A CA 1
ATOM 843 C C . PHE A 1 102 ? 0.853 2.591 -8.857 1.00 95.81 102 PHE A C 1
ATOM 845 O O . PHE A 1 102 ? 1.384 2.024 -9.815 1.00 95.81 102 PHE A O 1
ATOM 852 N N . ALA A 1 103 ? -0.474 2.682 -8.749 1.00 94.75 103 ALA A N 1
ATOM 853 C CA . ALA A 1 103 ? -1.385 2.182 -9.774 1.00 94.75 103 ALA A CA 1
ATOM 854 C C . ALA A 1 103 ? -1.202 2.907 -11.123 1.00 94.75 103 ALA A C 1
ATOM 856 O O . ALA A 1 103 ? -1.291 2.284 -12.187 1.00 94.75 103 ALA A O 1
ATOM 857 N N . GLU A 1 104 ? -0.916 4.212 -11.117 1.00 96.00 104 GLU A N 1
ATOM 858 C CA . GLU A 1 104 ? -0.549 4.951 -12.331 1.00 96.00 104 GLU A CA 1
ATOM 859 C C . GLU A 1 104 ? 0.784 4.459 -12.909 1.00 96.00 104 GLU A C 1
ATOM 861 O O . GLU A 1 104 ? 0.871 4.218 -14.116 1.00 96.00 104 GLU A O 1
ATOM 866 N N . GLY A 1 105 ? 1.791 4.229 -12.059 1.00 94.69 105 GLY A N 1
ATOM 867 C CA . GLY A 1 105 ? 3.068 3.622 -12.442 1.00 94.69 105 GLY A CA 1
ATOM 868 C C . GLY A 1 105 ? 2.891 2.268 -13.130 1.00 94.69 105 GLY A C 1
ATOM 869 O O . GLY A 1 105 ? 3.368 2.074 -14.250 1.00 94.69 105 GLY A O 1
ATOM 870 N N . PHE A 1 106 ? 2.121 1.361 -12.524 1.00 95.25 106 PHE A N 1
ATOM 871 C CA . PHE A 1 106 ? 1.760 0.078 -13.135 1.00 95.25 106 PHE A CA 1
ATOM 872 C C . PHE A 1 106 ? 1.144 0.272 -14.526 1.00 95.25 106 PHE A C 1
ATOM 874 O O . PHE A 1 106 ? 1.575 -0.344 -15.501 1.00 95.25 106 PHE A O 1
ATOM 881 N N . ASN A 1 107 ? 0.163 1.169 -14.653 1.00 96.25 107 ASN A N 1
ATOM 882 C CA . ASN A 1 107 ? -0.494 1.432 -15.933 1.00 96.25 107 ASN A CA 1
ATOM 883 C C . ASN A 1 107 ? 0.441 2.029 -16.989 1.00 96.25 107 ASN A C 1
ATOM 885 O O . ASN A 1 107 ? 0.236 1.780 -18.177 1.00 96.25 107 ASN A O 1
ATOM 889 N N . ARG A 1 108 ? 1.450 2.795 -16.569 1.00 94.62 108 ARG A N 1
ATOM 890 C CA . ARG A 1 108 ? 2.451 3.398 -17.450 1.00 94.62 108 ARG A CA 1
ATOM 891 C C . ARG A 1 108 ? 3.427 2.372 -18.020 1.00 94.62 108 ARG A C 1
ATOM 893 O O . ARG A 1 108 ? 3.867 2.527 -19.156 1.00 94.62 108 ARG A O 1
ATOM 900 N N . PHE A 1 109 ? 3.781 1.356 -17.237 1.00 94.25 109 PHE A N 1
ATOM 901 C CA . PHE A 1 109 ? 4.828 0.398 -17.596 1.00 94.25 109 PHE A CA 1
ATOM 902 C C . PHE A 1 109 ? 4.304 -0.965 -18.050 1.00 94.25 109 PHE A C 1
ATOM 904 O O . PHE A 1 109 ? 5.049 -1.720 -18.677 1.00 94.25 109 PHE A O 1
ATOM 911 N N . LYS A 1 110 ? 3.039 -1.304 -17.771 1.00 92.81 110 LYS A N 1
ATOM 912 C CA . LYS A 1 110 ? 2.459 -2.580 -18.204 1.00 92.81 110 LYS A CA 1
ATOM 913 C C . LYS A 1 110 ? 2.589 -2.759 -19.721 1.00 92.81 110 LYS A C 1
ATOM 915 O O . LYS A 1 110 ? 2.293 -1.856 -20.500 1.00 92.81 110 LYS A O 1
ATOM 920 N N . GLY A 1 111 ? 3.005 -3.954 -20.133 1.00 92.62 111 GLY A N 1
ATOM 921 C CA . GLY A 1 111 ? 3.152 -4.320 -21.543 1.00 92.62 111 GLY A CA 1
ATOM 922 C C . GLY A 1 111 ? 4.494 -3.953 -22.182 1.00 92.62 111 GLY A C 1
ATOM 923 O O . GLY A 1 111 ? 4.687 -4.276 -23.349 1.00 92.62 111 GLY A O 1
ATOM 924 N N . ARG A 1 112 ? 5.425 -3.326 -21.451 1.00 93.00 112 ARG A N 1
ATOM 925 C CA . ARG A 1 112 ? 6.810 -3.172 -21.918 1.00 93.00 112 ARG A CA 1
ATOM 926 C C . ARG A 1 112 ? 7.508 -4.532 -21.971 1.00 93.00 112 ARG A C 1
ATOM 928 O O . ARG A 1 112 ? 7.360 -5.341 -21.057 1.00 93.00 112 ARG A O 1
ATOM 935 N N . GLU A 1 113 ? 8.226 -4.797 -23.057 1.00 92.19 113 GLU A N 1
ATOM 936 C CA . GLU A 1 113 ? 8.751 -6.131 -23.371 1.00 92.19 113 GLU A CA 1
ATOM 937 C C . GLU A 1 113 ? 9.855 -6.578 -22.414 1.00 92.19 113 GLU A C 1
ATOM 939 O O . GLU A 1 113 ? 9.963 -7.763 -22.103 1.00 92.19 113 GLU A O 1
ATOM 944 N N . GLU A 1 114 ? 10.644 -5.633 -21.928 1.00 90.56 114 GLU A N 1
ATOM 945 C CA . GLU A 1 114 ? 11.778 -5.841 -21.039 1.00 90.56 114 GLU A CA 1
ATOM 946 C C . GLU A 1 114 ? 11.382 -6.087 -19.575 1.00 90.56 114 GLU A C 1
ATOM 948 O O . GLU A 1 114 ? 12.196 -6.552 -18.779 1.00 90.56 114 GLU A O 1
ATOM 953 N N . ILE A 1 115 ? 10.127 -5.811 -19.212 1.00 93.00 115 ILE A N 1
ATOM 954 C CA . ILE A 1 115 ? 9.622 -5.978 -17.849 1.00 93.00 115 ILE A CA 1
ATOM 955 C C . ILE A 1 115 ? 9.112 -7.410 -17.668 1.00 93.00 115 ILE A C 1
ATOM 957 O O . ILE A 1 115 ? 8.266 -7.896 -18.422 1.00 93.00 115 ILE A O 1
ATOM 961 N N . GLN A 1 116 ? 9.624 -8.093 -16.646 1.00 93.44 116 GLN A N 1
ATOM 962 C CA . GLN A 1 116 ? 9.167 -9.415 -16.223 1.00 93.44 116 GLN A CA 1
ATOM 963 C C . GLN A 1 116 ? 7.879 -9.318 -15.410 1.00 93.44 116 GLN A C 1
ATOM 965 O O . GLN A 1 116 ? 6.967 -10.126 -15.587 1.00 93.44 116 GLN A O 1
ATOM 970 N N . GLY A 1 117 ? 7.802 -8.332 -14.522 1.00 93.69 117 GLY A N 1
ATOM 971 C CA . GLY A 1 117 ? 6.665 -8.161 -13.639 1.00 93.69 117 GLY A CA 1
ATOM 972 C C . GLY A 1 117 ? 6.797 -6.946 -12.739 1.00 93.69 117 GLY A C 1
ATOM 973 O O . GLY A 1 117 ? 7.748 -6.169 -12.830 1.00 93.69 117 GLY A O 1
ATOM 974 N N . PHE A 1 118 ? 5.809 -6.808 -11.868 1.00 93.38 118 PHE A N 1
ATOM 975 C CA . PHE A 1 118 ? 5.745 -5.766 -10.858 1.00 93.38 118 PHE A CA 1
ATOM 976 C C . PHE A 1 118 ? 5.543 -6.418 -9.502 1.00 93.38 118 PHE A C 1
ATOM 978 O O . PHE A 1 118 ? 4.854 -7.437 -9.414 1.00 93.38 118 PHE A O 1
ATOM 985 N N . ASP A 1 119 ? 6.096 -5.801 -8.470 1.00 89.88 119 ASP A N 1
ATOM 986 C CA . ASP A 1 119 ? 5.776 -6.125 -7.088 1.00 89.88 119 ASP A CA 1
ATOM 987 C C . ASP A 1 119 ? 5.457 -4.839 -6.323 1.00 89.88 119 ASP A C 1
ATOM 989 O O . ASP A 1 119 ? 5.864 -3.740 -6.708 1.00 89.88 119 ASP A O 1
ATOM 993 N N . SER A 1 120 ? 4.677 -4.959 -5.262 1.00 88.19 120 SER A N 1
ATOM 994 C CA . SER A 1 120 ? 4.353 -3.837 -4.394 1.00 88.19 120 SER A CA 1
ATOM 995 C C . SER A 1 120 ? 4.084 -4.335 -2.991 1.00 88.19 120 SER A C 1
ATOM 997 O O . SER A 1 120 ? 3.347 -5.307 -2.810 1.00 88.19 120 SER A O 1
ATOM 999 N N . GLY A 1 121 ? 4.602 -3.621 -2.003 1.00 82.44 121 GLY A N 1
ATOM 1000 C CA . GLY A 1 121 ? 4.397 -3.962 -0.605 1.00 82.44 121 GLY A CA 1
ATOM 1001 C C . GLY A 1 121 ? 4.039 -2.754 0.234 1.00 82.44 121 GLY A C 1
ATOM 1002 O O . GLY A 1 121 ? 4.327 -1.613 -0.119 1.00 82.44 121 GLY A O 1
ATOM 1003 N N . ASP A 1 122 ? 3.400 -3.054 1.357 1.00 85.69 122 ASP A N 1
ATOM 1004 C CA . ASP A 1 122 ? 3.032 -2.123 2.415 1.00 85.69 122 ASP A CA 1
ATOM 1005 C C . ASP A 1 122 ? 3.432 -2.777 3.737 1.00 85.69 122 ASP A C 1
ATOM 1007 O O . ASP A 1 122 ? 2.939 -3.857 4.086 1.00 85.69 122 ASP A O 1
ATOM 1011 N N . PHE A 1 123 ? 4.379 -2.164 4.435 1.00 81.56 123 PHE A N 1
ATOM 1012 C CA . PHE A 1 123 ? 4.824 -2.621 5.741 1.00 81.56 123 PHE A CA 1
ATOM 1013 C C . PHE A 1 123 ? 5.137 -1.433 6.643 1.00 81.56 123 PHE A C 1
ATOM 1015 O O . PHE A 1 123 ? 5.151 -0.277 6.233 1.00 81.56 123 PHE A O 1
ATOM 1022 N N . PHE A 1 124 ? 5.364 -1.706 7.920 1.00 81.06 124 PHE A N 1
ATOM 1023 C CA . PHE A 1 124 ? 5.779 -0.684 8.866 1.00 81.06 124 PHE A CA 1
ATOM 1024 C C . PHE A 1 124 ? 6.830 -1.262 9.805 1.00 81.06 124 PHE A C 1
ATOM 1026 O O . PHE A 1 124 ? 6.859 -2.466 10.072 1.00 81.06 124 PHE A O 1
ATOM 1033 N N . GLN A 1 125 ? 7.654 -0.378 10.342 1.00 79.62 125 GLN A N 1
ATOM 1034 C CA . GLN A 1 125 ? 8.625 -0.674 11.377 1.00 79.62 125 GLN A CA 1
ATOM 1035 C C . GLN A 1 125 ? 8.322 0.198 12.589 1.00 79.62 125 GLN A C 1
ATOM 1037 O O . GLN A 1 125 ? 8.015 1.385 12.463 1.00 79.62 125 GLN A O 1
ATOM 1042 N N . LYS A 1 126 ? 8.385 -0.402 13.776 1.00 77.06 126 LYS A N 1
ATOM 1043 C CA . LYS A 1 126 ? 8.301 0.337 15.031 1.00 77.06 126 LYS A CA 1
ATOM 1044 C C . LYS A 1 126 ? 9.715 0.592 15.539 1.00 77.06 126 LYS A C 1
ATOM 1046 O O . LYS A 1 126 ? 10.444 -0.362 15.802 1.00 77.06 126 LYS A O 1
ATOM 1051 N N . GLU A 1 127 ? 10.080 1.858 15.674 1.00 78.06 127 GLU A N 1
ATOM 1052 C CA . GLU A 1 127 ? 11.360 2.307 16.217 1.00 78.06 127 GLU A CA 1
ATOM 1053 C C . GLU A 1 127 ? 11.089 3.058 17.518 1.00 78.06 127 GLU A C 1
ATOM 1055 O O . GLU A 1 127 ? 10.568 4.168 17.499 1.00 78.06 127 GLU A O 1
ATOM 1060 N N . GLU A 1 128 ? 11.394 2.425 18.654 1.00 79.62 128 GLU A N 1
ATOM 1061 C CA . GLU A 1 128 ? 11.111 2.952 19.998 1.00 79.62 128 GLU A CA 1
ATOM 1062 C C . GLU A 1 128 ? 9.642 3.411 20.155 1.00 79.62 128 GLU A C 1
ATOM 1064 O O . GLU A 1 128 ? 8.736 2.582 20.315 1.00 79.62 128 GLU A O 1
ATOM 1069 N N . GLU A 1 129 ? 9.403 4.722 20.099 1.00 69.00 129 GLU A N 1
ATOM 1070 C CA . GLU A 1 129 ? 8.090 5.363 20.234 1.00 69.00 129 GLU A CA 1
ATOM 1071 C C . GLU A 1 129 ? 7.459 5.765 18.890 1.00 69.00 129 GLU A C 1
ATOM 1073 O O . GLU A 1 129 ? 6.281 6.126 18.841 1.00 69.00 129 GLU A O 1
ATOM 1078 N N . GLU A 1 130 ? 8.197 5.667 17.784 1.00 78.50 130 GLU A N 1
ATOM 1079 C CA . GLU A 1 130 ? 7.755 6.082 16.458 1.00 78.50 130 GLU A CA 1
ATOM 1080 C C . GLU A 1 130 ? 7.412 4.877 15.568 1.00 78.50 130 GLU A C 1
ATOM 1082 O O . GLU A 1 130 ? 7.968 3.784 15.671 1.00 78.50 130 GLU A O 1
ATOM 1087 N N . THR A 1 131 ? 6.434 5.060 14.682 1.00 82.19 131 THR A N 1
ATOM 1088 C CA . THR A 1 131 ? 6.083 4.072 13.653 1.00 82.19 131 THR A CA 1
ATOM 1089 C C . THR A 1 131 ? 6.396 4.662 12.289 1.00 82.19 131 THR A C 1
ATOM 1091 O O . THR A 1 131 ? 5.822 5.690 11.919 1.00 82.19 131 THR A O 1
ATOM 1094 N N . MET A 1 132 ? 7.294 4.005 11.561 1.00 87.06 132 MET A N 1
ATOM 1095 C CA . MET A 1 132 ? 7.611 4.305 10.172 1.00 87.06 132 MET A CA 1
ATOM 1096 C C . MET A 1 132 ? 6.812 3.369 9.270 1.00 87.06 132 MET A C 1
ATOM 1098 O O . MET A 1 132 ? 6.795 2.162 9.489 1.00 87.06 132 MET A O 1
ATOM 1102 N N . TYR A 1 133 ? 6.142 3.925 8.274 1.00 88.94 133 TYR A N 1
ATOM 1103 C CA . TYR A 1 133 ? 5.375 3.209 7.263 1.00 88.94 133 TYR A CA 1
ATOM 1104 C C . TYR A 1 133 ? 6.154 3.234 5.958 1.00 88.94 133 TYR A C 1
ATOM 1106 O O . TYR A 1 133 ? 6.732 4.261 5.620 1.00 88.94 133 TYR A O 1
ATOM 1114 N N . PHE A 1 134 ? 6.136 2.127 5.232 1.00 90.44 134 PHE A N 1
ATOM 1115 C CA . PHE A 1 134 ? 6.877 1.925 4.000 1.00 90.44 134 PHE A CA 1
ATOM 1116 C C . PHE A 1 134 ? 5.930 1.373 2.950 1.00 90.44 134 PHE A C 1
ATOM 1118 O O . PHE A 1 134 ? 5.194 0.414 3.194 1.00 90.44 134 PHE A O 1
ATOM 1125 N N . LYS A 1 135 ? 5.977 1.960 1.762 1.00 92.81 135 LYS A N 1
ATOM 1126 C CA . LYS A 1 135 ? 5.350 1.413 0.569 1.00 92.81 135 LYS A CA 1
ATOM 1127 C C . LYS A 1 135 ? 6.364 1.381 -0.550 1.00 92.81 135 LYS A C 1
ATOM 1129 O O . LYS A 1 135 ? 7.060 2.367 -0.752 1.00 92.81 135 LYS A O 1
ATOM 1134 N N . TYR A 1 136 ? 6.401 0.302 -1.316 1.00 93.44 136 TYR A N 1
ATOM 1135 C CA . TYR A 1 136 ? 7.241 0.244 -2.508 1.00 93.44 136 TYR A CA 1
ATOM 1136 C C . TYR A 1 136 ? 6.454 -0.166 -3.746 1.00 93.44 136 TYR A C 1
ATOM 1138 O O . TYR A 1 136 ? 5.483 -0.920 -3.670 1.00 93.44 136 TYR A O 1
ATOM 1146 N N . PHE A 1 137 ? 6.911 0.330 -4.889 1.00 94.94 137 PHE A N 1
ATOM 1147 C CA . PHE A 1 137 ? 6.534 -0.130 -6.216 1.00 94.94 137 PHE A CA 1
ATOM 1148 C C . PHE A 1 137 ? 7.795 -0.576 -6.945 1.00 94.94 137 PHE A C 1
ATOM 1150 O O . PHE A 1 137 ? 8.663 0.239 -7.253 1.00 94.94 137 PHE A O 1
ATOM 1157 N N . GLN A 1 138 ? 7.884 -1.875 -7.195 1.00 93.62 138 GLN A N 1
ATOM 1158 C CA . GLN A 1 138 ? 9.030 -2.543 -7.785 1.00 93.62 138 GLN A CA 1
ATOM 1159 C C . GLN A 1 138 ? 8.724 -2.947 -9.224 1.00 93.62 138 GLN A C 1
ATOM 1161 O O . GLN A 1 138 ? 7.670 -3.510 -9.528 1.00 93.62 138 GLN A O 1
ATOM 1166 N N . ILE A 1 139 ? 9.680 -2.686 -10.109 1.00 93.25 139 ILE A N 1
ATOM 1167 C CA . ILE A 1 139 ? 9.670 -3.110 -11.504 1.00 93.25 139 ILE A CA 1
ATOM 1168 C C . ILE A 1 139 ? 10.794 -4.123 -11.682 1.00 93.25 139 ILE A C 1
ATOM 1170 O O . ILE A 1 139 ? 11.964 -3.766 -11.563 1.00 93.25 139 ILE A O 1
ATOM 1174 N N . VAL A 1 140 ? 10.431 -5.366 -11.995 1.00 91.69 140 VAL A N 1
ATOM 1175 C CA . VAL A 1 140 ? 11.378 -6.465 -12.221 1.00 91.69 140 VAL A CA 1
ATOM 1176 C C . VAL A 1 140 ? 11.625 -6.609 -13.714 1.00 91.69 140 VAL A C 1
ATOM 1178 O O . VAL A 1 140 ? 10.679 -6.643 -14.509 1.00 91.69 140 VAL A O 1
ATOM 1181 N N . TRP A 1 141 ? 12.886 -6.681 -14.111 1.00 90.81 141 TRP A N 1
ATOM 1182 C CA . TRP A 1 141 ? 13.316 -6.795 -15.500 1.00 90.81 141 TRP A CA 1
ATOM 1183 C C . TRP A 1 141 ? 13.612 -8.246 -15.853 1.00 90.81 141 TRP A C 1
ATOM 1185 O O . TRP A 1 141 ? 13.904 -9.067 -14.995 1.00 90.81 141 TRP A O 1
ATOM 1195 N N . LYS A 1 142 ? 13.485 -8.581 -17.136 1.00 89.94 142 LYS A N 1
ATOM 1196 C CA . LYS A 1 142 ? 13.835 -9.913 -17.632 1.00 89.94 142 LYS A CA 1
ATOM 1197 C C . LYS A 1 142 ? 15.346 -10.013 -17.792 1.00 89.94 142 LYS A C 1
ATOM 1199 O O . LYS A 1 142 ? 15.909 -9.233 -18.559 1.00 89.94 142 LYS A O 1
ATOM 1204 N N . ASP A 1 143 ? 15.949 -11.057 -17.234 1.00 88.88 143 ASP A N 1
ATOM 1205 C CA . ASP A 1 143 ? 17.381 -11.368 -17.376 1.00 88.88 143 ASP A CA 1
ATOM 1206 C C . ASP A 1 143 ? 17.877 -11.288 -18.828 1.00 88.88 143 ASP A C 1
ATOM 1208 O O . ASP A 1 143 ? 18.959 -10.783 -19.101 1.00 88.88 143 ASP A O 1
ATOM 1212 N N . ALA A 1 144 ? 17.053 -11.727 -19.789 1.00 88.81 144 ALA A N 1
ATOM 1213 C CA . ALA A 1 144 ? 17.382 -11.721 -21.218 1.00 88.81 144 ALA A CA 1
ATOM 1214 C C . ALA A 1 144 ? 17.666 -10.325 -21.806 1.00 88.81 144 ALA A C 1
ATOM 1216 O O . ALA A 1 144 ? 18.231 -10.234 -22.895 1.00 88.81 144 ALA A O 1
ATOM 1217 N N . TYR A 1 145 ? 17.242 -9.258 -21.126 1.00 86.38 145 TYR A N 1
ATOM 1218 C CA . TYR A 1 145 ? 17.490 -7.878 -21.529 1.00 86.38 145 TYR A CA 1
ATOM 1219 C C . TYR A 1 145 ? 18.643 -7.246 -20.750 1.00 86.38 145 TYR A C 1
ATOM 1221 O O . TYR A 1 145 ? 19.114 -6.198 -21.173 1.00 86.38 145 TYR A O 1
ATOM 1229 N N . LEU A 1 146 ? 19.110 -7.831 -19.645 1.00 87.00 146 LEU A N 1
ATOM 1230 C CA . LEU A 1 146 ? 20.118 -7.215 -18.782 1.00 87.00 146 LEU A CA 1
ATOM 1231 C C . LEU A 1 146 ? 21.518 -7.282 -19.399 1.00 87.00 146 LEU A C 1
ATOM 1233 O O . LEU A 1 146 ? 21.877 -8.228 -20.099 1.00 87.00 146 LEU A O 1
ATOM 1237 N N . ASN A 1 147 ? 22.320 -6.253 -19.142 1.00 83.75 147 ASN A N 1
ATOM 1238 C CA . ASN A 1 147 ? 23.747 -6.249 -19.437 1.00 83.75 147 ASN A CA 1
ATOM 1239 C C . ASN A 1 147 ? 24.569 -6.715 -18.221 1.00 83.75 147 ASN A C 1
ATOM 1241 O O . ASN A 1 147 ? 24.038 -7.075 -17.176 1.00 83.75 147 ASN A O 1
ATOM 1245 N N . GLU A 1 148 ? 25.893 -6.667 -18.349 1.00 81.69 148 GLU A N 1
ATOM 1246 C CA . GLU A 1 148 ? 26.848 -7.145 -17.338 1.00 81.69 148 GLU A CA 1
ATOM 1247 C C . GLU A 1 148 ? 26.800 -6.388 -15.995 1.00 81.69 148 GLU A C 1
ATOM 1249 O O . GLU A 1 148 ? 27.458 -6.800 -15.043 1.00 81.69 148 GLU A O 1
ATOM 1254 N N . ARG A 1 149 ? 26.059 -5.272 -15.907 1.00 76.06 149 ARG A N 1
ATOM 1255 C CA . ARG A 1 149 ? 25.882 -4.498 -14.667 1.00 76.06 149 ARG A CA 1
ATOM 1256 C C . ARG A 1 149 ? 24.814 -5.079 -13.733 1.00 76.06 149 ARG A C 1
ATOM 1258 O O . ARG A 1 149 ? 24.639 -4.521 -12.657 1.00 76.06 149 ARG A O 1
ATOM 1265 N N . ASP A 1 150 ? 24.135 -6.150 -14.153 1.00 69.19 150 ASP A N 1
ATOM 1266 C CA . ASP A 1 150 ? 23.318 -7.062 -13.333 1.00 69.19 150 ASP A CA 1
ATOM 1267 C C . ASP A 1 150 ? 22.390 -6.369 -12.319 1.00 69.19 150 ASP A C 1
ATOM 1269 O O . ASP A 1 150 ? 22.412 -6.632 -11.119 1.00 69.19 150 ASP A O 1
ATOM 1273 N N . MET A 1 151 ? 21.582 -5.428 -12.812 1.00 79.94 151 MET A N 1
ATOM 1274 C CA . MET A 1 151 ? 20.484 -4.846 -12.044 1.00 79.94 151 MET A CA 1
ATOM 1275 C C . MET A 1 151 ? 19.170 -5.396 -12.583 1.00 79.94 151 MET A C 1
ATOM 1277 O O . MET A 1 151 ? 18.755 -5.028 -13.678 1.00 79.94 151 MET A O 1
ATOM 1281 N N . ASP A 1 152 ? 18.521 -6.262 -11.818 1.00 82.75 152 ASP A N 1
ATOM 1282 C CA . ASP A 1 152 ? 17.296 -6.970 -12.199 1.00 82.75 152 ASP A CA 1
ATOM 1283 C C . ASP A 1 152 ? 16.012 -6.274 -11.724 1.00 82.75 152 ASP A C 1
ATOM 1285 O O . ASP A 1 152 ? 14.911 -6.616 -12.164 1.00 82.75 152 ASP A O 1
ATOM 1289 N N . LEU A 1 153 ? 16.135 -5.267 -10.856 1.00 88.31 153 LEU A N 1
ATOM 1290 C CA . LEU A 1 153 ? 15.000 -4.541 -10.299 1.00 88.31 153 LEU A CA 1
ATOM 1291 C C . LEU A 1 153 ? 15.273 -3.057 -10.063 1.00 88.31 153 LEU A C 1
ATOM 1293 O O . LEU A 1 153 ? 16.399 -2.616 -9.818 1.00 88.31 153 LEU A O 1
ATOM 1297 N N . CYS A 1 154 ? 14.187 -2.292 -10.091 1.00 90.75 154 CYS A N 1
ATOM 1298 C CA . CYS A 1 154 ? 14.154 -0.885 -9.726 1.00 90.75 154 CYS A CA 1
ATOM 1299 C C . CYS A 1 154 ? 12.894 -0.588 -8.910 1.00 90.75 154 CYS A C 1
ATOM 1301 O O . CYS A 1 154 ? 11.791 -0.981 -9.302 1.00 90.75 154 CYS A O 1
ATOM 1303 N N . ASN A 1 155 ? 13.065 0.127 -7.801 1.00 91.94 155 ASN A N 1
ATOM 1304 C CA . ASN A 1 155 ? 12.052 0.344 -6.781 1.00 91.94 155 ASN A CA 1
ATOM 1305 C C . ASN A 1 155 ? 11.820 1.836 -6.577 1.00 91.94 155 ASN A C 1
ATOM 1307 O O . ASN A 1 155 ? 12.760 2.622 -6.514 1.00 91.94 155 ASN A O 1
ATOM 1311 N N . ILE A 1 156 ? 10.556 2.222 -6.442 1.00 95.12 156 ILE A N 1
ATOM 1312 C CA . ILE A 1 156 ? 10.189 3.494 -5.828 1.00 95.12 156 ILE A CA 1
ATOM 1313 C C . ILE A 1 156 ? 9.693 3.175 -4.431 1.00 95.12 156 ILE A C 1
ATOM 1315 O O . ILE A 1 156 ? 8.632 2.568 -4.294 1.00 95.12 156 ILE A O 1
ATOM 1319 N N . GLU A 1 157 ? 10.443 3.580 -3.416 1.00 94.81 157 GLU A N 1
ATOM 1320 C CA . GLU A 1 157 ? 10.053 3.460 -2.017 1.00 94.81 157 GLU A CA 1
ATOM 1321 C C . GLU A 1 157 ? 9.504 4.798 -1.516 1.00 94.81 157 GLU A C 1
ATOM 1323 O O . GLU A 1 157 ? 10.052 5.863 -1.796 1.00 94.81 157 GLU A O 1
ATOM 1328 N N . VAL A 1 158 ? 8.392 4.753 -0.789 1.00 94.88 158 VAL A N 1
ATOM 1329 C CA . VAL A 1 158 ? 7.823 5.876 -0.054 1.00 94.88 158 VAL A CA 1
ATOM 1330 C C . VAL A 1 158 ? 7.754 5.492 1.411 1.00 94.88 158 VAL A C 1
ATOM 1332 O O . VAL A 1 158 ? 6.966 4.629 1.804 1.00 94.88 158 VAL A O 1
ATOM 1335 N N . SER A 1 159 ? 8.525 6.202 2.218 1.00 93.25 159 SER A N 1
ATOM 1336 C CA . SER A 1 159 ? 8.607 6.005 3.659 1.00 93.25 159 SER A CA 1
ATOM 1337 C C . SER A 1 159 ? 7.999 7.214 4.351 1.00 93.25 159 SER A C 1
ATOM 1339 O O . SER A 1 159 ? 8.229 8.354 3.948 1.00 93.25 159 SER A O 1
ATOM 1341 N N . TYR A 1 160 ? 7.164 7.016 5.364 1.00 92.31 160 TYR A N 1
ATOM 1342 C CA . TYR A 1 160 ? 6.529 8.127 6.062 1.00 92.31 160 TYR A CA 1
ATOM 1343 C C . TYR A 1 160 ? 6.226 7.820 7.518 1.00 92.31 160 TYR A C 1
ATOM 1345 O O . TYR A 1 160 ? 5.986 6.685 7.912 1.00 92.31 160 TYR A O 1
ATOM 1353 N N . ARG A 1 161 ? 6.173 8.870 8.334 1.00 88.88 161 ARG A N 1
ATOM 1354 C CA . ARG A 1 161 ? 5.734 8.785 9.729 1.00 88.88 161 ARG A CA 1
ATOM 1355 C C . ARG A 1 161 ? 4.834 9.950 10.090 1.00 88.88 161 ARG A C 1
ATOM 1357 O O . ARG A 1 161 ? 4.996 11.068 9.588 1.00 88.88 161 ARG A O 1
ATOM 1364 N N . PHE A 1 162 ? 3.892 9.689 10.985 1.00 86.12 162 PHE A N 1
ATOM 1365 C CA . PHE A 1 162 ? 3.051 10.729 11.559 1.00 86.12 162 PHE A CA 1
ATOM 1366 C C . PHE A 1 162 ? 3.808 11.439 12.673 1.00 86.1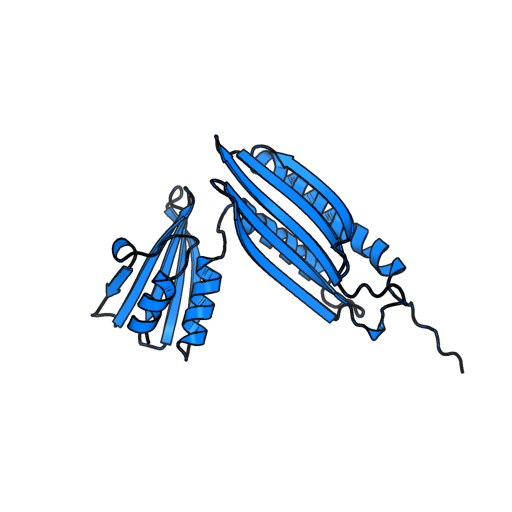2 162 PHE A C 1
ATOM 1368 O O . PHE A 1 162 ? 4.415 10.802 13.527 1.00 86.12 162 PHE A O 1
ATOM 1375 N N . LEU A 1 163 ? 3.748 12.763 12.654 1.00 83.44 163 LEU A N 1
ATOM 1376 C CA . LEU A 1 163 ? 4.301 13.624 13.685 1.00 83.44 163 LEU A CA 1
ATOM 1377 C C . LEU A 1 163 ? 3.163 14.265 14.486 1.00 83.44 163 LEU A C 1
ATOM 1379 O O . LEU A 1 163 ? 1.982 14.220 14.109 1.00 83.44 163 LEU A O 1
ATOM 1383 N N . ASP A 1 164 ? 3.528 14.948 15.565 1.00 77.12 164 ASP A N 1
ATOM 1384 C CA . ASP A 1 164 ? 2.597 15.779 16.317 1.00 77.12 164 ASP A CA 1
ATOM 1385 C C . ASP A 1 164 ? 1.929 16.856 15.446 1.00 77.12 164 ASP A C 1
ATOM 1387 O O . ASP A 1 164 ? 2.385 17.231 14.360 1.00 77.12 164 ASP A O 1
ATOM 1391 N N . ASN A 1 165 ? 0.802 17.385 15.930 1.00 76.31 165 ASN A N 1
ATOM 1392 C CA . ASN A 1 165 ? 0.055 18.465 15.273 1.00 76.31 165 ASN A CA 1
ATOM 1393 C C . ASN A 1 165 ? -0.428 18.145 13.845 1.00 76.31 165 ASN A C 1
ATOM 1395 O O . ASN A 1 165 ? -0.599 19.054 13.027 1.00 76.31 165 ASN A O 1
ATOM 1399 N N . LYS A 1 166 ? -0.696 16.862 13.558 1.00 75.50 166 LYS A N 1
ATOM 1400 C CA . LYS A 1 166 ? -1.171 16.374 12.248 1.00 75.50 166 LYS A CA 1
ATOM 1401 C C . LYS A 1 166 ? -0.173 16.637 11.108 1.00 75.50 166 LYS A C 1
ATOM 1403 O O . LYS A 1 166 ? -0.580 16.768 9.951 1.00 75.50 166 LYS A O 1
ATOM 1408 N N . LYS A 1 167 ? 1.116 16.760 11.429 1.00 88.12 167 LYS A N 1
ATOM 1409 C CA . LYS A 1 167 ? 2.185 16.777 10.431 1.00 88.12 167 LYS A CA 1
ATOM 1410 C C . LYS A 1 167 ? 2.586 15.350 10.070 1.00 88.12 167 LYS A C 1
ATOM 1412 O O . LYS A 1 167 ? 2.317 14.403 10.804 1.00 88.12 167 LYS A O 1
ATOM 1417 N N . ILE A 1 168 ? 3.246 15.222 8.935 1.00 89.81 168 ILE A N 1
ATOM 1418 C CA . ILE A 1 168 ? 3.906 14.009 8.484 1.00 89.81 168 ILE A CA 1
ATOM 1419 C C . ILE A 1 168 ? 5.326 14.357 8.057 1.00 89.81 168 ILE A C 1
ATOM 1421 O O . ILE A 1 168 ? 5.587 15.487 7.634 1.00 89.81 168 ILE A O 1
ATOM 1425 N N . LYS A 1 169 ? 6.216 13.376 8.135 1.00 92.88 169 LYS A N 1
ATOM 1426 C CA . LYS A 1 169 ? 7.493 13.394 7.428 1.00 92.88 169 LYS A CA 1
ATOM 1427 C C . LYS A 1 169 ? 7.468 12.282 6.393 1.00 92.88 169 LYS A C 1
ATOM 1429 O O . LYS A 1 169 ? 7.023 11.184 6.722 1.00 92.88 169 LYS A O 1
ATOM 1434 N N . VAL A 1 170 ? 7.864 12.595 5.167 1.00 94.12 170 VAL A N 1
ATOM 1435 C CA . VAL A 1 170 ? 7.855 11.681 4.020 1.00 94.12 170 VAL A CA 1
ATOM 1436 C C . VAL A 1 170 ? 9.234 11.682 3.389 1.00 94.12 170 VAL A C 1
ATOM 1438 O O . VAL A 1 170 ? 9.851 12.741 3.265 1.00 94.12 170 VAL A O 1
ATOM 1441 N N . TRP A 1 171 ? 9.662 10.505 2.964 1.00 96.06 171 TRP A N 1
ATOM 1442 C CA . TRP A 1 171 ? 10.820 10.249 2.134 1.00 96.06 171 TRP A CA 1
ATOM 1443 C C . TRP A 1 171 ? 10.356 9.468 0.913 1.00 96.06 171 TRP A C 1
ATOM 1445 O O . TRP A 1 171 ? 9.494 8.598 1.028 1.00 96.06 171 TRP A O 1
ATOM 1455 N N . VAL A 1 172 ? 10.878 9.814 -0.256 1.00 96.12 172 VAL A N 1
ATOM 1456 C CA . VAL A 1 172 ? 10.636 9.076 -1.492 1.00 96.12 172 VAL A CA 1
ATOM 1457 C C . VAL A 1 172 ? 11.974 8.820 -2.150 1.00 96.12 172 VAL A C 1
ATOM 1459 O O . VAL A 1 172 ? 12.745 9.759 -2.347 1.00 96.12 172 VAL A O 1
ATOM 1462 N N . GLU A 1 173 ? 12.230 7.573 -2.510 1.00 96.12 173 GLU A N 1
ATOM 1463 C CA . GLU A 1 173 ? 13.490 7.140 -3.096 1.00 96.12 173 GLU A CA 1
ATOM 1464 C C . GLU A 1 173 ? 13.228 6.335 -4.365 1.00 96.12 173 GLU A C 1
ATOM 1466 O O . GLU A 1 173 ? 12.342 5.485 -4.401 1.00 96.12 173 GLU A O 1
ATOM 1471 N N . LEU A 1 174 ? 13.998 6.615 -5.415 1.00 94.81 174 LEU A N 1
ATOM 1472 C CA . LEU A 1 174 ? 14.161 5.717 -6.553 1.00 94.81 174 LEU A CA 1
ATOM 1473 C C . LEU A 1 174 ? 15.457 4.951 -6.336 1.00 94.81 174 LEU A C 1
ATOM 1475 O O . LEU A 1 174 ? 16.536 5.545 -6.417 1.00 94.81 174 LEU A O 1
ATOM 1479 N N . CYS A 1 175 ? 15.351 3.654 -6.097 1.00 91.62 175 CYS A N 1
ATOM 1480 C CA . CYS A 1 175 ? 16.479 2.782 -5.829 1.00 91.62 175 CYS A CA 1
ATOM 1481 C C . CYS A 1 175 ? 16.538 1.595 -6.800 1.00 91.62 175 CYS A C 1
ATOM 1483 O O . CYS A 1 175 ? 15.580 1.309 -7.523 1.00 91.62 175 CYS A O 1
ATOM 1485 N N . GLY A 1 176 ? 17.685 0.924 -6.880 1.00 85.56 176 GLY A N 1
ATOM 1486 C CA . GLY A 1 176 ? 17.839 -0.262 -7.722 1.00 85.56 176 GLY A CA 1
ATOM 1487 C C . GLY A 1 176 ? 18.994 -1.167 -7.314 1.00 85.56 176 GLY A C 1
ATOM 1488 O O . GLY A 1 176 ? 19.912 -0.754 -6.600 1.00 85.56 176 GLY A O 1
ATOM 1489 N N . GLY A 1 177 ? 18.908 -2.411 -7.791 1.00 69.56 177 GLY A N 1
ATOM 1490 C CA . GLY A 1 177 ? 19.888 -3.473 -7.559 1.00 69.56 177 GLY A CA 1
ATOM 1491 C C . GLY A 1 177 ? 19.933 -4.001 -6.122 1.00 69.56 177 GLY A C 1
ATOM 1492 O O . GLY A 1 177 ? 19.341 -3.437 -5.202 1.00 69.56 177 GLY A O 1
ATOM 1493 N N . ALA A 1 178 ? 20.678 -5.093 -5.928 1.00 59.84 178 ALA A N 1
ATOM 1494 C CA . ALA A 1 178 ? 20.868 -5.732 -4.621 1.00 59.84 178 ALA A CA 1
ATOM 1495 C C . ALA A 1 178 ? 21.596 -4.834 -3.599 1.00 59.84 178 ALA A C 1
ATOM 1497 O O . ALA A 1 178 ? 21.408 -4.993 -2.394 1.00 59.84 178 ALA A O 1
ATOM 1498 N N . ASP A 1 179 ? 22.389 -3.873 -4.082 1.00 66.00 179 ASP A N 1
ATOM 1499 C CA . ASP A 1 179 ? 23.168 -2.948 -3.252 1.00 66.00 179 ASP A CA 1
ATOM 1500 C C . ASP A 1 179 ? 22.362 -1.719 -2.787 1.00 66.00 179 ASP A C 1
ATOM 1502 O O . ASP A 1 179 ? 22.876 -0.904 -2.021 1.00 66.00 179 ASP A O 1
ATOM 1506 N N . GLY A 1 180 ? 21.110 -1.563 -3.242 1.00 75.81 180 GLY A N 1
ATOM 1507 C CA . GLY A 1 180 ? 20.235 -0.463 -2.826 1.00 75.81 180 GLY A CA 1
ATOM 1508 C C . GLY A 1 180 ? 20.725 0.914 -3.279 1.00 75.81 180 GLY A C 1
ATOM 1509 O O . GLY A 1 180 ? 20.647 1.879 -2.520 1.00 75.81 180 GLY A O 1
ATOM 1510 N N . ILE A 1 181 ? 21.254 1.025 -4.503 1.00 87.62 181 ILE A N 1
ATOM 1511 C CA . ILE A 1 181 ? 21.737 2.303 -5.044 1.00 87.62 181 ILE A CA 1
ATOM 1512 C C . ILE A 1 181 ? 20.570 3.286 -5.112 1.00 87.62 181 ILE A C 1
ATOM 1514 O O . ILE A 1 181 ? 19.569 3.000 -5.763 1.00 87.62 181 ILE A O 1
ATOM 1518 N N . ILE A 1 182 ? 20.721 4.457 -4.493 1.00 92.50 182 ILE A N 1
ATOM 1519 C CA . ILE A 1 182 ? 19.741 5.546 -4.548 1.00 92.50 182 ILE A CA 1
ATOM 1520 C C . ILE A 1 182 ? 20.062 6.441 -5.751 1.00 92.50 182 ILE A C 1
ATOM 1522 O O . ILE A 1 182 ? 21.093 7.111 -5.789 1.00 92.50 182 ILE A O 1
ATOM 1526 N N . TYR A 1 183 ? 19.163 6.474 -6.733 1.00 91.50 183 TYR A N 1
ATOM 1527 C CA . TYR A 1 183 ? 19.271 7.324 -7.926 1.00 91.50 183 TYR A CA 1
ATOM 1528 C C . TYR A 1 183 ? 18.635 8.696 -7.722 1.00 91.50 183 TYR A C 1
ATOM 1530 O O . TYR A 1 183 ? 19.094 9.697 -8.275 1.00 91.50 183 TYR A O 1
ATOM 1538 N N . LYS A 1 184 ? 17.553 8.745 -6.942 1.00 94.19 184 LYS A N 1
ATOM 1539 C CA . LYS A 1 184 ? 16.871 9.979 -6.554 1.00 94.19 184 LYS A CA 1
ATOM 1540 C C . LYS A 1 184 ? 16.333 9.836 -5.143 1.00 94.19 184 LYS A C 1
ATOM 1542 O O . LYS A 1 184 ? 15.779 8.796 -4.811 1.00 94.19 184 LYS A O 1
ATOM 1547 N N . GLU A 1 185 ? 16.410 10.916 -4.378 1.00 96.38 185 GLU A N 1
ATOM 1548 C CA . GLU A 1 185 ? 15.787 11.033 -3.062 1.00 96.38 185 GLU A CA 1
ATOM 1549 C C . GLU A 1 185 ? 15.046 12.367 -2.926 1.00 96.38 185 GLU A C 1
ATOM 1551 O O . GLU A 1 185 ? 15.437 13.395 -3.488 1.00 96.38 185 GLU A O 1
ATOM 1556 N N . PHE A 1 186 ? 13.959 12.346 -2.168 1.00 95.56 186 PHE A N 1
ATOM 1557 C CA . PHE A 1 186 ? 13.207 13.518 -1.750 1.00 95.56 186 PHE A CA 1
ATOM 1558 C C . PHE A 1 186 ? 12.769 13.323 -0.310 1.00 95.56 186 PHE A C 1
ATOM 1560 O O . PHE A 1 186 ? 12.301 12.250 0.056 1.00 95.56 186 PHE A O 1
ATOM 1567 N N . SER A 1 187 ? 12.861 14.376 0.502 1.00 95.62 187 SER A N 1
ATOM 1568 C CA . SER A 1 187 ? 12.260 14.379 1.830 1.00 95.62 187 SER A CA 1
ATOM 1569 C C . SER A 1 187 ? 11.551 15.693 2.117 1.00 95.62 187 SER A C 1
ATOM 1571 O O . SER A 1 187 ? 12.003 16.770 1.723 1.00 95.62 187 SER A O 1
ATOM 1573 N N . ALA A 1 188 ? 10.420 15.602 2.809 1.00 93.56 188 ALA A N 1
ATOM 1574 C CA . ALA A 1 188 ? 9.646 16.761 3.225 1.00 93.56 188 ALA A CA 1
ATOM 1575 C C . ALA A 1 188 ? 8.941 16.512 4.556 1.00 93.56 188 ALA A C 1
ATOM 1577 O O . ALA A 1 188 ? 8.595 15.384 4.910 1.00 93.56 188 ALA A O 1
ATOM 1578 N N . GLU A 1 189 ? 8.689 17.599 5.281 1.00 93.44 189 GLU A N 1
ATOM 1579 C CA . GLU A 1 189 ? 7.945 17.584 6.534 1.00 93.44 189 GLU A CA 1
ATOM 1580 C C . GLU A 1 189 ? 6.879 18.681 6.554 1.00 93.44 189 GLU A C 1
ATOM 1582 O O . GLU A 1 189 ? 7.157 19.854 6.311 1.00 93.44 189 GLU A O 1
ATOM 1587 N N . GLY A 1 190 ? 5.658 18.309 6.933 1.00 90.62 190 GLY A N 1
ATOM 1588 C CA . GLY A 1 190 ? 4.584 19.225 7.313 1.00 90.62 190 GLY A CA 1
ATOM 1589 C C . GLY A 1 190 ? 3.223 18.621 7.009 1.00 90.62 190 GLY A C 1
ATOM 1590 O O . GLY A 1 190 ? 3.026 17.431 7.243 1.00 90.62 190 GLY A O 1
ATOM 1591 N N . ARG A 1 191 ? 2.227 19.407 6.587 1.00 90.38 191 ARG A N 1
ATOM 1592 C CA . ARG A 1 191 ? 0.872 18.854 6.431 1.00 90.38 191 ARG A CA 1
ATOM 1593 C C . ARG A 1 191 ? 0.748 18.124 5.105 1.00 90.38 191 ARG A C 1
ATOM 1595 O O . ARG A 1 191 ? 1.099 18.655 4.059 1.00 90.38 191 ARG A O 1
ATOM 1602 N N . PHE A 1 192 ? 0.143 16.941 5.135 1.00 88.31 192 PHE A N 1
ATOM 1603 C CA . PHE A 1 192 ? 0.018 16.100 3.947 1.00 88.31 192 PHE A CA 1
ATOM 1604 C C . PHE A 1 192 ? -0.609 16.820 2.738 1.00 88.31 192 PHE A C 1
ATOM 1606 O O . PHE A 1 192 ? -0.111 16.722 1.619 1.00 88.31 192 PHE A O 1
ATOM 1613 N N . LYS A 1 193 ? -1.651 17.627 2.972 1.00 86.50 193 LYS A N 1
ATOM 1614 C CA . LYS A 1 193 ? -2.317 18.413 1.920 1.00 86.50 193 LYS A CA 1
ATOM 1615 C C . LYS A 1 193 ? -1.391 19.401 1.202 1.00 86.50 193 LYS A C 1
ATOM 1617 O O . LYS A 1 193 ? -1.635 19.695 0.039 1.00 86.50 193 LYS A O 1
ATOM 1622 N N . GLU A 1 194 ? -0.364 19.912 1.878 1.00 86.75 194 GLU A N 1
ATOM 1623 C CA . GLU A 1 194 ? 0.571 20.904 1.330 1.00 86.75 194 GLU A CA 1
ATOM 1624 C C . GLU A 1 194 ? 1.605 20.247 0.406 1.00 86.75 194 GLU A C 1
ATOM 1626 O O . GLU A 1 194 ? 2.001 20.841 -0.595 1.00 86.75 194 GLU A O 1
ATOM 1631 N N . PHE A 1 195 ? 1.994 19.002 0.698 1.00 85.31 195 PHE A N 1
ATOM 1632 C CA . PHE A 1 195 ? 3.054 18.303 -0.034 1.00 85.31 195 PHE A CA 1
ATOM 1633 C C . PHE A 1 195 ? 2.567 17.207 -0.982 1.00 85.31 195 PHE A C 1
ATOM 1635 O O . PHE A 1 195 ? 3.384 16.684 -1.735 1.00 85.31 195 PHE A O 1
ATOM 1642 N N . LYS A 1 196 ? 1.255 16.924 -1.050 1.00 91.62 196 LYS A N 1
ATOM 1643 C CA . LYS A 1 196 ? 0.655 16.076 -2.101 1.00 91.62 196 LYS A CA 1
ATOM 1644 C C . LYS A 1 196 ? 1.225 16.382 -3.500 1.00 91.62 196 LYS A C 1
ATOM 1646 O O . LYS A 1 196 ? 1.750 15.462 -4.120 1.00 91.62 196 LYS A O 1
ATOM 1651 N N . PRO A 1 197 ? 1.230 17.645 -3.984 1.00 93.75 197 PRO A N 1
ATOM 1652 C CA . PRO A 1 197 ? 1.774 17.953 -5.307 1.00 93.75 197 PRO A CA 1
ATOM 1653 C C . PRO A 1 197 ? 3.273 17.662 -5.447 1.00 93.75 197 PRO A C 1
ATOM 1655 O O . PRO A 1 197 ? 3.717 17.299 -6.530 1.00 93.75 197 PRO A O 1
ATOM 1658 N N . GLN A 1 198 ? 4.050 17.810 -4.369 1.00 93.62 198 GLN A N 1
ATOM 1659 C CA . GLN A 1 198 ? 5.497 17.571 -4.388 1.00 93.62 198 GLN A CA 1
ATOM 1660 C C . GLN A 1 198 ? 5.810 16.075 -4.455 1.00 93.62 198 GLN A C 1
ATOM 1662 O O . GLN A 1 198 ? 6.628 15.670 -5.273 1.00 93.62 198 GLN A O 1
ATOM 1667 N N . ILE A 1 199 ? 5.094 15.253 -3.677 1.00 94.12 199 ILE A N 1
ATOM 1668 C CA . ILE A 1 199 ? 5.205 13.788 -3.744 1.00 94.12 199 ILE A CA 1
ATOM 1669 C C . ILE A 1 199 ? 4.803 13.299 -5.142 1.00 94.12 199 ILE A C 1
ATOM 1671 O O . ILE A 1 199 ? 5.543 12.529 -5.745 1.00 94.12 199 ILE A O 1
ATOM 1675 N N . THR A 1 200 ? 3.684 13.785 -5.700 1.00 96.31 200 THR A N 1
ATOM 1676 C CA . THR A 1 200 ? 3.276 13.445 -7.077 1.00 96.31 200 THR A CA 1
ATOM 1677 C C . THR A 1 200 ? 4.356 13.812 -8.089 1.00 96.31 200 THR A C 1
ATOM 1679 O O . THR A 1 200 ? 4.740 12.975 -8.903 1.00 96.31 200 THR A O 1
ATOM 1682 N N . ALA A 1 201 ? 4.854 15.053 -8.042 1.00 96.00 201 ALA A N 1
ATOM 1683 C CA . ALA A 1 201 ? 5.864 15.529 -8.981 1.00 96.00 201 ALA A CA 1
ATOM 1684 C C . ALA A 1 201 ? 7.134 14.674 -8.916 1.00 96.00 201 ALA A C 1
ATOM 1686 O O . ALA A 1 201 ? 7.643 14.264 -9.957 1.00 96.00 201 ALA A O 1
ATOM 1687 N N . PHE A 1 202 ? 7.594 14.347 -7.708 1.00 96.69 202 PHE A N 1
ATOM 1688 C CA . PHE A 1 202 ? 8.787 13.536 -7.518 1.00 96.69 202 PHE A CA 1
ATOM 1689 C C . PHE A 1 202 ? 8.593 12.080 -7.966 1.00 96.69 202 PHE A C 1
ATOM 1691 O O . PHE A 1 202 ? 9.441 11.539 -8.671 1.00 96.69 202 PHE A O 1
ATOM 1698 N N . VAL A 1 203 ? 7.458 11.445 -7.654 1.00 96.44 203 VAL A N 1
ATOM 1699 C CA . VAL A 1 203 ? 7.159 10.083 -8.142 1.00 96.44 203 VAL A CA 1
ATOM 1700 C C . VAL A 1 203 ? 7.091 10.050 -9.674 1.00 96.44 203 VAL A C 1
ATOM 1702 O O . VAL A 1 203 ? 7.615 9.134 -10.308 1.00 96.44 203 VAL A O 1
ATOM 1705 N N . TYR A 1 204 ? 6.523 11.078 -10.307 1.00 96.38 204 TYR A N 1
ATOM 1706 C CA . TYR A 1 204 ? 6.512 11.186 -11.769 1.00 96.38 204 TYR A CA 1
ATOM 1707 C C . TYR A 1 204 ? 7.903 11.407 -12.357 1.00 96.38 204 TYR A C 1
ATOM 1709 O O . TYR A 1 204 ? 8.214 10.870 -13.423 1.00 96.38 204 TYR A O 1
ATOM 1717 N N . GLU A 1 205 ? 8.745 12.173 -11.671 1.00 95.88 205 GLU A N 1
ATOM 1718 C CA . GLU A 1 205 ? 10.153 12.313 -12.015 1.00 95.88 205 GLU A CA 1
ATOM 1719 C C . GLU A 1 205 ? 10.879 10.966 -11.931 1.00 95.88 205 GLU A C 1
ATOM 1721 O O . GLU A 1 205 ? 11.617 10.627 -12.854 1.00 95.88 205 GLU A O 1
ATOM 1726 N N . CYS A 1 206 ? 10.597 10.149 -10.913 1.00 95.69 206 CYS A N 1
ATOM 1727 C CA . CYS A 1 206 ? 11.125 8.789 -10.798 1.00 95.69 206 CYS A CA 1
ATOM 1728 C C . CYS A 1 206 ? 10.679 7.910 -11.978 1.00 95.69 206 CYS A C 1
ATOM 1730 O O . CYS A 1 206 ? 11.506 7.253 -12.610 1.00 95.69 206 CYS A O 1
ATOM 1732 N N . TYR A 1 207 ? 9.401 7.969 -12.370 1.00 95.00 207 TYR A N 1
ATOM 1733 C CA . TYR A 1 207 ? 8.911 7.274 -13.567 1.00 95.00 207 TYR A CA 1
ATOM 1734 C C . TYR A 1 207 ? 9.564 7.752 -14.868 1.00 95.00 207 TYR A C 1
ATOM 1736 O O . TYR A 1 207 ? 9.708 6.978 -15.816 1.00 95.00 207 TYR A O 1
ATOM 1744 N N . ASN A 1 208 ? 9.929 9.030 -14.956 1.00 93.38 208 ASN A N 1
ATOM 1745 C CA . ASN A 1 208 ? 10.648 9.550 -16.113 1.00 93.38 208 ASN A CA 1
ATOM 1746 C C . ASN A 1 208 ? 12.096 9.056 -16.114 1.00 93.38 208 ASN A C 1
ATOM 1748 O O . ASN A 1 208 ? 12.556 8.565 -17.144 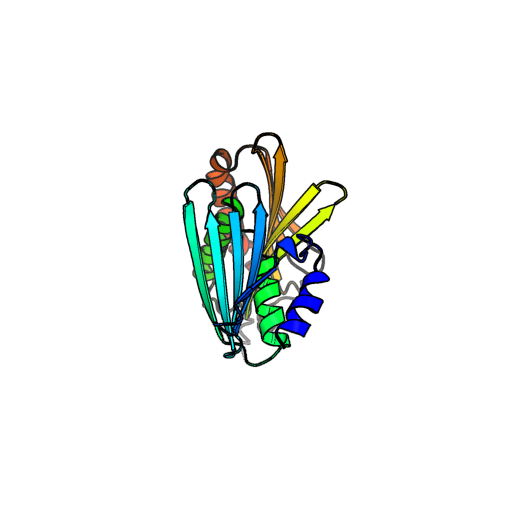1.00 93.38 208 ASN A O 1
ATOM 1752 N N . HIS A 1 209 ? 12.761 9.122 -14.960 1.00 92.00 209 HIS A N 1
ATOM 1753 C CA . HIS A 1 209 ? 14.150 8.717 -14.780 1.00 92.00 209 HIS A CA 1
ATOM 1754 C C . HIS A 1 209 ? 14.354 7.213 -14.978 1.00 92.00 209 HIS A C 1
ATOM 1756 O O . HIS A 1 209 ? 15.373 6.808 -15.523 1.00 92.00 209 HIS A O 1
ATOM 1762 N N . TYR A 1 210 ? 13.348 6.385 -14.679 1.00 89.19 210 TYR A N 1
ATOM 1763 C CA . TYR A 1 210 ? 13.339 4.967 -15.053 1.00 89.19 210 TYR A CA 1
ATOM 1764 C C . TYR A 1 210 ? 13.693 4.740 -16.537 1.00 89.19 210 TYR A C 1
ATOM 1766 O O . TYR A 1 210 ? 14.459 3.839 -16.867 1.00 89.19 210 TYR A O 1
ATOM 1774 N N . ASN A 1 211 ? 13.188 5.580 -17.453 1.00 85.56 211 ASN A N 1
ATOM 1775 C CA . ASN A 1 211 ? 13.485 5.449 -18.888 1.00 85.56 211 ASN A CA 1
ATOM 1776 C C . ASN A 1 211 ? 14.933 5.798 -19.249 1.00 85.56 211 ASN A C 1
ATOM 1778 O O . ASN A 1 211 ? 15.388 5.463 -20.344 1.00 85.56 211 ASN A O 1
ATOM 1782 N N . GLU A 1 212 ? 15.625 6.527 -18.380 1.00 87.88 212 GLU A N 1
ATOM 1783 C CA . GLU A 1 212 ? 17.048 6.823 -18.514 1.00 87.88 212 GLU A CA 1
ATOM 1784 C C . GLU A 1 212 ? 17.860 5.670 -17.937 1.00 87.88 212 GLU A C 1
ATOM 1786 O O . GLU A 1 212 ? 18.664 5.095 -18.669 1.00 87.88 212 GLU A O 1
ATOM 1791 N N . LEU A 1 213 ? 17.546 5.258 -16.702 1.00 86.62 213 LEU A N 1
ATOM 1792 C CA . LEU A 1 213 ? 18.203 4.145 -16.016 1.00 86.62 213 LEU A CA 1
ATOM 1793 C C . LEU A 1 213 ? 18.209 2.890 -16.871 1.00 86.62 213 LEU A C 1
ATOM 1795 O O . LEU A 1 213 ? 19.255 2.300 -17.098 1.00 86.62 213 LEU A O 1
ATOM 1799 N N . ILE A 1 214 ? 17.063 2.511 -17.425 1.00 85.75 214 ILE A N 1
ATOM 1800 C CA . ILE A 1 214 ? 16.952 1.252 -18.154 1.00 85.75 214 ILE A CA 1
ATOM 1801 C C . ILE A 1 214 ? 17.916 1.149 -19.348 1.00 85.75 214 ILE A C 1
ATOM 1803 O O . ILE A 1 214 ? 18.372 0.062 -19.687 1.00 85.75 214 ILE A O 1
ATOM 1807 N N . LYS A 1 215 ? 18.302 2.278 -19.958 1.00 85.56 215 LYS A N 1
ATOM 1808 C CA . LYS A 1 215 ? 19.277 2.299 -21.061 1.00 85.56 215 LYS A CA 1
ATOM 1809 C C . LYS A 1 215 ? 20.694 1.964 -20.601 1.00 85.56 215 LYS A C 1
ATOM 1811 O O . LYS A 1 215 ? 21.505 1.545 -21.419 1.00 85.56 215 LYS A O 1
ATOM 1816 N N . GLU A 1 216 ? 20.998 2.176 -19.326 1.00 86.25 216 GLU A N 1
ATOM 1817 C CA . GLU A 1 216 ? 22.301 1.865 -18.741 1.00 86.25 216 GLU A CA 1
ATOM 1818 C C . GLU A 1 216 ? 22.450 0.390 -18.376 1.00 86.25 216 GLU A C 1
ATOM 1820 O O . GLU A 1 216 ? 23.578 -0.084 -18.238 1.00 86.25 216 GLU A O 1
ATOM 1825 N N . TYR A 1 217 ? 21.331 -0.325 -18.235 1.00 85.25 217 TYR A N 1
ATOM 1826 C CA . TYR A 1 217 ? 21.285 -1.698 -17.729 1.00 85.25 217 TYR A CA 1
ATOM 1827 C C . TYR A 1 217 ? 20.723 -2.705 -18.729 1.00 85.25 217 TYR A C 1
ATOM 1829 O O . TYR A 1 217 ? 20.918 -3.900 -18.539 1.00 85.25 217 TYR A O 1
ATOM 1837 N N . ILE A 1 218 ? 20.086 -2.255 -19.815 1.00 81.19 218 ILE A N 1
ATOM 1838 C CA . ILE A 1 218 ? 19.649 -3.142 -20.891 1.00 81.19 218 ILE A CA 1
ATOM 1839 C C . ILE A 1 218 ? 20.723 -3.289 -21.964 1.00 81.19 218 ILE A C 1
ATOM 1841 O O . ILE A 1 218 ? 21.209 -2.312 -22.539 1.00 81.19 218 ILE A O 1
ATOM 1845 N N . ALA A 1 219 ? 21.043 -4.534 -22.295 1.00 73.56 219 ALA A N 1
ATOM 1846 C CA . ALA A 1 219 ? 21.654 -4.878 -23.561 1.00 73.56 219 ALA A CA 1
ATOM 1847 C C . ALA A 1 219 ? 20.583 -4.712 -24.652 1.00 73.56 219 ALA A C 1
ATOM 1849 O O . ALA A 1 219 ? 19.740 -5.585 -24.858 1.00 73.56 219 ALA A O 1
ATOM 1850 N N . PHE A 1 220 ? 20.570 -3.571 -25.355 1.00 65.31 220 PHE A N 1
ATOM 1851 C CA . PHE A 1 220 ? 19.831 -3.478 -26.623 1.00 65.31 220 PHE A CA 1
ATOM 1852 C C . PHE A 1 220 ? 20.224 -4.674 -27.489 1.00 65.31 220 PHE A C 1
ATOM 1854 O O . PHE A 1 220 ? 21.389 -5.078 -27.413 1.00 65.31 220 PHE A O 1
ATOM 1861 N N . PRO A 1 221 ? 19.303 -5.255 -28.285 1.00 50.12 221 PRO A N 1
ATOM 1862 C CA . PRO A 1 221 ? 19.574 -6.522 -28.930 1.00 50.12 221 PRO A CA 1
ATOM 1863 C C . PRO A 1 221 ? 20.896 -6.405 -29.674 1.00 50.12 221 PRO A C 1
ATOM 1865 O O . PRO A 1 221 ? 21.047 -5.576 -30.578 1.00 50.12 221 PRO A O 1
ATOM 1868 N N . ILE A 1 222 ? 21.851 -7.252 -29.278 1.00 44.34 222 ILE A N 1
ATOM 1869 C CA . ILE A 1 222 ? 22.863 -7.725 -30.202 1.00 44.34 222 ILE A CA 1
ATOM 1870 C C . ILE A 1 222 ? 22.014 -8.274 -31.337 1.00 44.34 222 ILE A C 1
ATOM 1872 O O . ILE A 1 222 ? 21.389 -9.330 -31.221 1.00 44.34 222 ILE A O 1
ATOM 1876 N N . THR A 1 223 ? 21.900 -7.496 -32.409 1.00 40.47 223 THR A N 1
ATOM 1877 C CA . THR A 1 223 ? 21.569 -8.060 -33.701 1.00 40.47 223 THR A CA 1
ATOM 1878 C C . THR A 1 223 ? 22.653 -9.101 -33.900 1.00 40.47 223 THR A C 1
ATOM 1880 O O . THR A 1 223 ? 23.807 -8.779 -34.175 1.00 40.47 223 THR A O 1
ATOM 1883 N N . SER A 1 224 ? 22.313 -10.357 -33.614 1.00 36.59 224 SER A N 1
ATOM 1884 C CA . SER A 1 224 ? 23.087 -11.505 -34.042 1.00 36.59 224 SER A CA 1
ATOM 1885 C C . SER A 1 224 ? 22.966 -11.513 -35.558 1.00 36.59 224 SER A C 1
ATOM 1887 O O . SER A 1 224 ? 22.150 -12.210 -36.154 1.00 36.59 224 SER A O 1
ATOM 1889 N N . ASN A 1 225 ? 23.730 -10.623 -36.185 1.00 36.56 225 ASN A N 1
ATOM 1890 C CA . ASN A 1 225 ? 24.030 -10.735 -37.586 1.00 36.56 225 ASN A CA 1
ATOM 1891 C C . ASN A 1 225 ? 24.881 -11.994 -37.720 1.00 36.56 225 ASN A C 1
ATOM 1893 O O . ASN A 1 225 ? 25.930 -12.124 -37.088 1.00 36.56 225 ASN A O 1
ATOM 1897 N N . GLN A 1 226 ? 24.292 -12.914 -38.476 1.00 32.41 226 GLN A N 1
ATOM 1898 C CA . GLN A 1 226 ? 24.873 -14.071 -39.143 1.00 32.41 226 GLN A CA 1
ATOM 1899 C C . GLN A 1 226 ? 26.348 -13.911 -39.516 1.00 32.41 226 GLN A C 1
ATOM 1901 O O . GLN A 1 226 ? 26.731 -12.808 -39.970 1.00 32.41 226 GLN A O 1
#

Sequence (226 aa):
MLQEFIQNIKTYQKIPITDEHIQYDADKGSVEVTFQTNKTHLKRFTAYNSGSCTYEVFNIETQKTDVSETTEFQTFNSLTSIFHRFYYADFSEISTFIDTLFAEGFNRFKGREEIQGFDSGDFFQKEEEETMYFKYFQIVWKDAYLNERDMDLCNIEVSYRFLDNKKIKVWVELCGGADGIIYKEFSAEGRFKEFKPQITAFVYECYNHYNELIKEYIAFPITSNQ

Foldseek 3Di:
DVVVLLVVCCPDDLFRFDPVQWDDDVVQQKIWGWDANDPFWIKIWIDHPVQKIWIWIAGPVVRDTPDIDMDGHDDSVRVNVVVVQRVFQDDDPVSVLVVVLLVVLCVVCPPPPQWPDKDKDWGWDDDPPWIKIKIKIKTAGDPLFFDPVDKGMWMWMKIKTADPPQKMKIKIFTFIDPVGDTPDIDIDIGHPVVCSVVVSVVSVVSSVCVVVVSVVTTDDDPPPDD

Radius of gyration: 20.97 Å; chains: 1; bounding box: 53×44×63 Å

Secondary structure (DSSP, 8-state):
-HHHHHHHHTT-TTTT--GGGEEEETTTTEEEEEEE-SSSEEEEEEEETTSEEEEEEEETTTTEEEEEEEEE-SSHHHHHHHHHHHHH---SHHHHHHHHHHHHHHHHHTT-TTEEEEEEEEEEEEETTEEEEEEEEEEEEPGGGB-TT---EEEEEEEEEE-GGG-EEEEEEEEETTTTEEEEEEEEEE-HHHHHHHHHHHHHHHHHHHHHHHHHHB--------

Organism: Capnocytophaga sputigena (NCBI:txid1019)

pLDDT: mean 87.45, std 10.68, range [32.41, 97.56]

InterPro domains:
  IPR057062 Immunity protein TriTu [PF24689] (13-87)